Protein AF-0000000085035026 (afdb_homodimer)

Sequence (332 aa):
MIHLYTGNGKGKTTAAFGLAMRNAGWGGKVLVIQFLKGLPSGEVLSASKVGIEVRQYGTGKFIRDYVDEKEYEMAKKALEDSREALRSGNYTLVVLDEICVAVHLGIIKEDDVLKILSERALSTEVVLTGRYAPRSFYELADYVTEFLDIKHPYTRGVTARKGIEFMIHLYTGNGKGKTTAAFGLAMRNAGWGGKVLVIQFLKGLPSGEVLSASKVGIEVRQYGTGKFIRDYVDEKEYEMAKKALEDSREALRSGNYTLVVLDEICVAVHLGIIKEDDVLKILSERALSTEVVLTGRYAPRSFYELADYVTEFLDIKHPYTRGVTARKGIEF

Structure (mmCIF, N/CA/C/O backbone):
data_AF-0000000085035026-model_v1
#
loop_
_entity.id
_entity.type
_entity.pdbx_description
1 polymer 'ATP:corrinoid adenosyltransferase'
#
loop_
_atom_site.group_PDB
_atom_site.id
_atom_site.type_symbol
_atom_site.label_atom_id
_atom_site.label_alt_id
_atom_site.label_comp_id
_atom_site.label_asym_id
_atom_site.label_entity_id
_atom_site.label_seq_id
_atom_site.pdbx_PDB_ins_code
_atom_site.Cartn_x
_atom_site.Cartn_y
_atom_site.Cartn_z
_atom_site.occupancy
_atom_site.B_iso_or_equiv
_atom_site.auth_seq_id
_atom_site.auth_comp_id
_atom_site.auth_asym_id
_atom_site.auth_atom_id
_atom_site.pdbx_PDB_model_num
ATOM 1 N N . MET A 1 1 ? -13.531 8.875 8.07 1 94.81 1 MET A N 1
ATOM 2 C CA . MET A 1 1 ? -12.781 7.996 8.961 1 94.81 1 MET A CA 1
ATOM 3 C C . MET A 1 1 ? -11.289 8.297 8.883 1 94.81 1 MET A C 1
ATOM 5 O O . MET A 1 1 ? -10.828 8.945 7.941 1 94.81 1 MET A O 1
ATOM 9 N N . ILE A 1 2 ? -10.617 7.949 9.953 1 97.38 2 ILE A N 1
ATOM 10 C CA . ILE A 1 2 ? -9.18 8.18 10.062 1 97.38 2 ILE A CA 1
ATOM 11 C C . ILE A 1 2 ? -8.445 6.848 10.086 1 97.38 2 ILE A C 1
ATOM 13 O O . ILE A 1 2 ? -8.742 5.977 10.906 1 97.38 2 ILE A O 1
ATOM 17 N N . HIS A 1 3 ? -7.527 6.703 9.117 1 98.12 3 HIS A N 1
ATOM 18 C CA . HIS A 1 3 ? -6.66 5.531 9.062 1 98.12 3 HIS A CA 1
ATOM 19 C C . HIS A 1 3 ? -5.262 5.859 9.57 1 98.12 3 HIS A C 1
ATOM 21 O O . HIS A 1 3 ? -4.719 6.926 9.266 1 98.12 3 HIS A O 1
ATOM 27 N N . LEU A 1 4 ? -4.766 4.922 10.336 1 98.75 4 LEU A N 1
ATOM 28 C CA . LEU A 1 4 ? -3.383 5.035 10.789 1 98.75 4 LEU A CA 1
ATOM 29 C C . LEU A 1 4 ? -2.553 3.848 10.312 1 98.75 4 LEU A C 1
ATOM 31 O O . LEU A 1 4 ? -2.85 2.701 10.656 1 98.75 4 LEU A O 1
ATOM 35 N N . TYR A 1 5 ? -1.545 4.094 9.469 1 98.81 5 TYR A N 1
ATOM 36 C CA . TYR A 1 5 ? -0.533 3.139 9.039 1 98.81 5 TYR A CA 1
ATOM 37 C C . TYR A 1 5 ? 0.806 3.416 9.711 1 98.81 5 TYR A C 1
ATOM 39 O O . TYR A 1 5 ? 1.497 4.375 9.359 1 98.81 5 TYR A O 1
ATOM 47 N N . THR A 1 6 ? 1.174 2.602 10.609 1 98.81 6 THR A N 1
ATOM 48 C CA . THR A 1 6 ? 2.369 2.885 11.398 1 98.81 6 THR A CA 1
ATOM 49 C C . THR A 1 6 ? 3.16 1.605 11.664 1 98.81 6 THR A C 1
ATOM 51 O O . THR A 1 6 ? 2.75 0.52 11.242 1 98.81 6 THR A O 1
ATOM 54 N N . GLY A 1 7 ? 4.344 1.757 12.266 1 97.94 7 GLY A N 1
ATOM 55 C CA . GLY A 1 7 ? 5.23 0.635 12.539 1 97.94 7 GLY A CA 1
ATOM 56 C C . GLY A 1 7 ? 6.547 0.717 11.797 1 97.94 7 GLY A C 1
ATOM 57 O O . GLY A 1 7 ? 6.793 1.681 11.062 1 97.94 7 GLY A O 1
ATOM 58 N N . ASN A 1 8 ? 7.391 -0.337 11.945 1 96.38 8 ASN A N 1
ATOM 59 C CA . ASN A 1 8 ? 8.758 -0.289 11.43 1 96.38 8 ASN A CA 1
ATOM 60 C C . ASN A 1 8 ? 8.883 -1.014 10.094 1 96.38 8 ASN A C 1
ATOM 62 O O . ASN A 1 8 ? 9.93 -0.954 9.445 1 96.38 8 ASN A O 1
ATOM 66 N N . GLY A 1 9 ? 7.855 -1.657 9.742 1 94.69 9 GLY A N 1
ATOM 67 C CA . GLY A 1 9 ? 7.91 -2.424 8.508 1 94.69 9 GLY A CA 1
ATOM 68 C C . GLY A 1 9 ? 7.766 -1.562 7.266 1 94.69 9 GLY A C 1
ATOM 69 O O . GLY A 1 9 ? 7.281 -0.432 7.34 1 94.69 9 GLY A O 1
ATOM 70 N N . LYS A 1 10 ? 8.125 -2.107 6.191 1 93.56 10 LYS A N 1
ATOM 71 C CA . LYS A 1 10 ? 7.961 -1.457 4.898 1 93.56 10 LYS A CA 1
ATOM 72 C C . LYS A 1 10 ? 6.5 -1.479 4.457 1 93.56 10 LYS A C 1
ATOM 74 O O . LYS A 1 10 ? 5.73 -2.344 4.883 1 93.56 10 LYS A O 1
ATOM 79 N N . GLY A 1 11 ? 6.105 -0.454 3.643 1 96.56 11 GLY A N 1
ATOM 80 C CA . G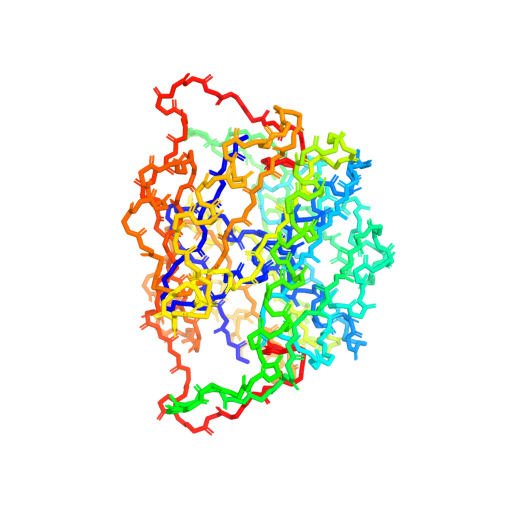LY A 1 11 ? 4.82 -0.574 2.969 1 96.56 11 GLY A CA 1
ATOM 81 C C . GLY A 1 11 ? 3.826 0.492 3.389 1 96.56 11 GLY A C 1
ATOM 82 O O . GLY A 1 11 ? 2.756 0.62 2.789 1 96.56 11 GLY A O 1
ATOM 83 N N . LYS A 1 12 ? 4.129 1.295 4.395 1 98.19 12 LYS A N 1
ATOM 84 C CA . LYS A 1 12 ? 3.18 2.291 4.883 1 98.19 12 LYS A CA 1
ATOM 85 C C . LYS A 1 12 ? 2.84 3.307 3.795 1 98.19 12 LYS A C 1
ATOM 87 O O . LYS A 1 12 ? 1.669 3.498 3.463 1 98.19 12 LYS A O 1
ATOM 92 N N . THR A 1 13 ? 3.896 3.938 3.201 1 97.88 13 THR A N 1
ATOM 93 C CA . THR A 1 13 ? 3.701 4.926 2.146 1 97.88 13 THR A CA 1
ATOM 94 C C . THR A 1 13 ? 3.051 4.289 0.921 1 97.88 13 THR A C 1
ATOM 96 O O . THR A 1 13 ? 2.096 4.836 0.364 1 97.88 13 THR A O 1
ATOM 99 N N . THR A 1 14 ? 3.477 3.117 0.585 1 98.06 14 THR A N 1
ATOM 100 C CA . THR A 1 14 ? 2.93 2.494 -0.615 1 98.06 14 THR A CA 1
ATOM 101 C C . THR A 1 14 ? 1.497 2.027 -0.378 1 98.06 14 THR A C 1
ATOM 103 O O . THR A 1 14 ? 0.67 2.055 -1.292 1 98.06 14 THR A O 1
ATOM 106 N N . ALA A 1 15 ? 1.173 1.591 0.827 1 98.56 15 ALA A N 1
ATOM 107 C CA . ALA A 1 15 ? -0.215 1.256 1.138 1 98.56 15 ALA A CA 1
ATOM 108 C C . ALA A 1 15 ? -1.12 2.477 0.991 1 98.56 15 ALA A C 1
ATOM 110 O O . ALA A 1 15 ? -2.223 2.377 0.45 1 98.56 15 ALA A O 1
ATOM 111 N N . ALA A 1 16 ? -0.66 3.607 1.432 1 98.62 16 ALA A N 1
ATOM 112 C CA . ALA A 1 16 ? -1.425 4.844 1.308 1 98.62 16 ALA A CA 1
ATOM 113 C C . ALA A 1 16 ? -1.618 5.227 -0.158 1 98.62 16 ALA A C 1
ATOM 115 O O . ALA A 1 16 ? -2.715 5.613 -0.565 1 98.62 16 ALA A O 1
ATOM 116 N N . PHE A 1 17 ? -0.537 5.109 -0.941 1 98.44 17 PHE A N 1
ATOM 117 C CA . PHE A 1 17 ? -0.64 5.414 -2.363 1 98.44 17 PHE A CA 1
ATOM 118 C C . PHE A 1 17 ? -1.553 4.414 -3.064 1 98.44 17 PHE A C 1
ATOM 120 O O . PHE A 1 17 ? -2.285 4.777 -3.988 1 98.44 17 PHE A O 1
ATOM 127 N N . GLY A 1 18 ? -1.472 3.16 -2.66 1 98.31 18 GLY A N 1
ATOM 128 C CA . GLY A 1 18 ? -2.395 2.178 -3.207 1 98.31 18 GLY A CA 1
ATOM 129 C C . GLY A 1 18 ? -3.85 2.504 -2.924 1 98.31 18 GLY A C 1
ATOM 130 O O . GLY A 1 18 ? -4.707 2.348 -3.795 1 98.31 18 GLY A O 1
ATOM 131 N N . LEU A 1 19 ? -4.121 2.889 -1.703 1 98.31 19 LEU A N 1
ATOM 132 C CA . LEU A 1 19 ? -5.477 3.301 -1.362 1 98.31 19 LEU A CA 1
ATOM 133 C C . LEU A 1 19 ? -5.887 4.531 -2.162 1 98.31 19 LEU A C 1
ATOM 135 O O . LEU A 1 19 ? -7.035 4.641 -2.6 1 98.31 19 LEU A O 1
ATOM 139 N N . ALA A 1 20 ? -4.957 5.461 -2.311 1 98.44 20 ALA A N 1
ATOM 140 C CA . ALA A 1 20 ? -5.207 6.637 -3.145 1 98.44 20 ALA A CA 1
ATOM 141 C C . ALA A 1 20 ? -5.594 6.23 -4.562 1 98.44 20 ALA A C 1
ATOM 143 O O . ALA A 1 20 ? -6.547 6.766 -5.133 1 98.44 20 ALA A O 1
ATOM 144 N N . MET A 1 21 ? -4.852 5.301 -5.078 1 97.69 21 MET A N 1
ATOM 145 C CA . MET A 1 21 ? -5.141 4.777 -6.41 1 97.69 21 MET A CA 1
ATOM 146 C C . MET A 1 21 ? -6.543 4.172 -6.465 1 97.69 21 MET A C 1
ATOM 148 O O . MET A 1 21 ? -7.277 4.383 -7.43 1 97.69 21 MET A O 1
ATOM 152 N N . ARG A 1 22 ? -6.902 3.428 -5.449 1 97.81 22 ARG A N 1
ATOM 153 C CA . ARG A 1 22 ? -8.219 2.811 -5.352 1 97.81 22 ARG A CA 1
ATOM 154 C C . ARG A 1 22 ? -9.32 3.865 -5.328 1 97.81 22 ARG A C 1
ATOM 156 O O . ARG A 1 22 ? -10.312 3.75 -6.047 1 97.81 22 ARG A O 1
ATOM 163 N N . ASN A 1 23 ? -9.141 4.844 -4.477 1 98.12 23 ASN A N 1
ATOM 164 C CA . ASN A 1 23 ? -10.117 5.918 -4.359 1 98.12 23 ASN A CA 1
ATOM 165 C C . ASN A 1 23 ? -10.273 6.684 -5.672 1 98.12 23 ASN A C 1
ATOM 167 O O . ASN A 1 23 ? -11.391 6.895 -6.145 1 98.12 23 ASN A O 1
ATOM 171 N N . ALA A 1 24 ? -9.141 7.035 -6.254 1 97.56 24 ALA A N 1
ATOM 172 C CA . ALA A 1 24 ? -9.141 7.781 -7.508 1 97.56 24 ALA A CA 1
ATOM 173 C C . ALA A 1 24 ? -9.766 6.965 -8.633 1 97.56 24 ALA A C 1
ATOM 175 O O . ALA A 1 24 ? -10.406 7.516 -9.531 1 97.56 24 ALA A O 1
ATOM 176 N N . GLY A 1 25 ? -9.547 5.703 -8.602 1 96.56 25 GLY A N 1
ATOM 177 C CA . GLY A 1 25 ? -10.109 4.82 -9.617 1 96.56 25 GLY A CA 1
ATOM 178 C C . GLY A 1 25 ? -11.625 4.906 -9.711 1 96.56 25 GLY A C 1
ATOM 179 O O . GLY A 1 25 ? -12.195 4.664 -10.773 1 96.56 25 GLY A O 1
ATOM 180 N N . TRP A 1 26 ? -12.195 5.23 -8.641 1 97 26 TRP A N 1
ATOM 181 C CA . TRP A 1 26 ? -13.648 5.367 -8.617 1 97 26 TRP A CA 1
ATOM 182 C C . TRP A 1 26 ? -14.062 6.828 -8.773 1 97 26 TRP A C 1
ATOM 184 O O . TRP A 1 26 ? -15.219 7.184 -8.508 1 97 26 TRP A O 1
ATOM 194 N N . GLY A 1 27 ? -13.117 7.625 -9.094 1 96 27 GLY A N 1
ATOM 195 C CA . GLY A 1 27 ? -13.422 9.008 -9.406 1 96 27 GLY A CA 1
ATOM 196 C C . GLY A 1 27 ? -13.258 9.945 -8.227 1 96 27 GLY A C 1
ATOM 197 O O . GLY A 1 27 ? -13.648 11.109 -8.289 1 96 27 GLY A O 1
ATOM 198 N N . GLY A 1 28 ? -12.727 9.438 -7.168 1 97.44 28 GLY A N 1
ATOM 199 C CA . GLY A 1 28 ? -12.477 10.297 -6.016 1 97.44 28 GLY A CA 1
ATOM 200 C C . GLY A 1 28 ? -11.391 11.32 -6.254 1 97.44 28 GLY A C 1
ATOM 201 O O . GLY A 1 28 ? -10.438 11.062 -6.992 1 97.44 28 GLY A O 1
ATOM 202 N N . LYS A 1 29 ? -11.57 12.492 -5.66 1 98.12 29 LYS A N 1
ATOM 203 C CA . LYS A 1 29 ? -10.508 13.484 -5.637 1 98.12 29 LYS A CA 1
ATOM 204 C C . LYS A 1 29 ? -9.547 13.242 -4.477 1 98.12 29 LYS A C 1
ATOM 206 O O . LYS A 1 29 ? -9.953 13.273 -3.312 1 98.12 29 LYS A O 1
ATOM 211 N N . VAL A 1 30 ? -8.281 13.016 -4.832 1 98.62 30 VAL A N 1
ATOM 212 C CA . VAL A 1 30 ? -7.332 12.562 -3.818 1 98.62 30 VAL A CA 1
ATOM 213 C C . VAL A 1 30 ? -6.164 13.539 -3.73 1 98.62 30 VAL A C 1
ATOM 215 O O . VAL A 1 30 ? -5.641 13.984 -4.754 1 98.62 30 VAL A O 1
ATOM 218 N N . LEU A 1 31 ? -5.742 13.852 -2.486 1 98.81 31 LEU A N 1
ATOM 219 C CA . LEU A 1 31 ? -4.555 14.656 -2.225 1 98.81 31 LEU A CA 1
ATOM 220 C C . LEU A 1 31 ? -3.6 13.93 -1.284 1 98.81 31 LEU A C 1
ATOM 222 O O . LEU A 1 31 ? -4.016 13.438 -0.231 1 98.81 31 LEU A O 1
ATOM 226 N N . VAL A 1 32 ? -2.371 13.797 -1.714 1 98.81 32 VAL A N 1
ATOM 227 C CA . VAL A 1 32 ? -1.307 13.266 -0.868 1 98.81 32 VAL A CA 1
ATOM 228 C C . VAL A 1 32 ? -0.337 14.391 -0.495 1 98.81 32 VAL A C 1
ATOM 230 O O . VAL A 1 32 ? 0.27 15.008 -1.371 1 98.81 32 VAL A O 1
ATOM 233 N N . ILE A 1 33 ? -0.23 14.633 0.779 1 98.81 33 ILE A N 1
ATOM 234 C CA . ILE A 1 33 ? 0.75 15.586 1.298 1 98.81 33 ILE A CA 1
ATOM 235 C C . ILE A 1 33 ? 1.89 14.828 1.977 1 98.81 33 ILE A C 1
ATOM 237 O O . ILE A 1 33 ? 1.663 14.062 2.92 1 98.81 33 ILE A O 1
ATOM 241 N N . GLN A 1 34 ? 3.068 15.016 1.518 1 98.19 34 GLN A N 1
ATOM 242 C CA . GLN A 1 34 ? 4.219 14.305 2.059 1 98.19 34 GLN A CA 1
ATOM 243 C C . GLN A 1 34 ? 5.082 15.227 2.92 1 98.19 34 GLN A C 1
ATOM 245 O O . GLN A 1 34 ? 5.66 16.188 2.418 1 98.19 34 GLN A O 1
ATOM 250 N N . PHE A 1 35 ? 5.199 14.789 4.148 1 97 35 PHE A N 1
ATOM 251 C CA . PHE A 1 35 ? 6.09 15.477 5.074 1 97 35 PHE A CA 1
ATOM 252 C C . PHE A 1 35 ? 7.508 14.93 4.961 1 97 35 PHE A C 1
ATOM 254 O O . PHE A 1 35 ? 7.707 13.75 4.672 1 97 35 PHE A O 1
ATOM 261 N N . LEU A 1 36 ? 8.516 15.727 5.086 1 92.56 36 LEU A N 1
ATOM 262 C CA . LEU A 1 36 ? 9.93 15.375 5.18 1 92.56 36 LEU A CA 1
ATOM 263 C C . LEU A 1 36 ? 10.422 14.742 3.879 1 92.56 36 LEU A C 1
ATOM 265 O O . LEU A 1 36 ? 11.391 13.984 3.879 1 92.56 36 LEU A O 1
ATOM 269 N N . LYS A 1 37 ? 9.602 14.898 2.854 1 87.25 37 LYS A N 1
ATOM 270 C CA . LYS A 1 37 ? 9.961 14.344 1.551 1 87.25 37 LYS A CA 1
ATOM 271 C C . LYS A 1 37 ? 10.133 15.445 0.512 1 87.25 37 LYS A C 1
ATOM 273 O O . LYS A 1 37 ? 9.336 16.391 0.465 1 87.25 37 LYS A O 1
ATOM 278 N N . GLY A 1 38 ? 11.125 15.266 -0.392 1 85.88 38 GLY A N 1
ATOM 279 C CA . GLY A 1 38 ? 11.367 16.281 -1.395 1 85.88 38 GLY A CA 1
ATOM 280 C C . GLY A 1 38 ? 12.008 15.742 -2.656 1 85.88 38 GLY A C 1
ATOM 281 O O . GLY A 1 38 ? 12.133 16.453 -3.654 1 85.88 38 GLY A O 1
ATOM 282 N N . LEU A 1 39 ? 12.367 14.516 -2.664 1 86.06 39 LEU A N 1
ATOM 283 C CA . LEU A 1 39 ? 13.016 13.922 -3.826 1 86.06 39 LEU A CA 1
ATOM 284 C C . LEU A 1 39 ? 12.008 13.141 -4.672 1 86.06 39 LEU A C 1
ATOM 286 O O . LEU A 1 39 ? 10.969 12.711 -4.168 1 86.06 39 LEU A O 1
ATOM 290 N N . PRO A 1 40 ? 12.383 13 -5.93 1 89.38 40 PRO A N 1
ATOM 291 C CA . PRO A 1 40 ? 11.484 12.227 -6.789 1 89.38 40 PRO A CA 1
ATOM 292 C C . PRO A 1 40 ? 11.383 10.766 -6.367 1 89.38 40 PRO A C 1
ATOM 294 O O . PRO A 1 40 ? 12.352 10.188 -5.879 1 89.38 40 PRO A O 1
ATOM 297 N N . SER A 1 41 ? 10.188 10.258 -6.52 1 93.31 41 SER A N 1
ATOM 298 C CA . SER A 1 41 ? 9.914 8.836 -6.332 1 93.31 41 SER A CA 1
ATOM 299 C C . SER A 1 41 ? 8.898 8.336 -7.355 1 93.31 41 SER A C 1
ATOM 301 O O . SER A 1 41 ? 8.164 9.125 -7.949 1 93.31 41 SER A O 1
ATOM 303 N N . GLY A 1 42 ? 8.922 7.09 -7.617 1 95.5 42 GLY A N 1
ATOM 304 C CA . GLY A 1 42 ? 8.117 6.523 -8.688 1 95.5 42 GLY A CA 1
ATOM 305 C C . GLY A 1 42 ? 6.629 6.777 -8.508 1 95.5 42 GLY A C 1
ATOM 306 O O . GLY A 1 42 ? 5.922 7.059 -9.477 1 95.5 42 GLY A O 1
ATOM 307 N N . GLU A 1 43 ? 6.184 6.609 -7.238 1 95.25 43 GLU A N 1
ATOM 308 C CA . GLU A 1 43 ? 4.754 6.812 -7.012 1 95.25 43 GLU A CA 1
ATOM 309 C C . GLU A 1 43 ? 4.363 8.266 -7.254 1 95.25 43 GLU A C 1
ATOM 311 O O . GLU A 1 43 ? 3.262 8.547 -7.73 1 95.25 43 GLU A O 1
ATOM 316 N N . VAL A 1 44 ? 5.27 9.203 -6.996 1 95.19 44 VAL A N 1
ATOM 317 C CA . VAL A 1 44 ? 5.004 10.617 -7.234 1 95.19 44 VAL A CA 1
ATOM 318 C C . VAL A 1 44 ? 4.953 10.883 -8.734 1 95.19 44 VAL A C 1
ATOM 320 O O . VAL A 1 44 ? 4.055 11.578 -9.219 1 95.19 44 VAL A O 1
ATOM 323 N N . LEU A 1 45 ? 5.828 10.242 -9.461 1 95.06 45 LEU A N 1
ATOM 324 C CA . LEU A 1 45 ? 5.922 10.461 -10.898 1 95.06 45 LEU A CA 1
ATOM 325 C C . LEU A 1 45 ? 4.664 9.969 -11.602 1 95.06 45 LEU A C 1
ATOM 327 O O . LEU A 1 45 ? 4.254 10.531 -12.617 1 95.06 45 LEU A O 1
ATOM 331 N N . SER A 1 46 ? 4.027 9.031 -11.07 1 94.69 46 SER A N 1
ATOM 332 C CA . SER A 1 46 ? 2.908 8.406 -11.773 1 94.69 46 SER A CA 1
ATOM 333 C C . SER A 1 46 ? 1.573 8.883 -11.211 1 94.69 46 SER A C 1
ATOM 335 O O . SER A 1 46 ? 0.521 8.641 -11.805 1 94.69 46 SER A O 1
ATOM 337 N N . ALA A 1 47 ? 1.564 9.547 -10.109 1 96.19 47 ALA A N 1
ATOM 338 C CA . ALA A 1 47 ? 0.356 9.883 -9.359 1 96.19 47 ALA A CA 1
ATOM 339 C C . ALA A 1 47 ? -0.605 10.711 -10.219 1 96.19 47 ALA A C 1
ATOM 341 O O . ALA A 1 47 ? -1.812 10.453 -10.219 1 96.19 47 ALA A O 1
ATOM 342 N N . SER A 1 48 ? -0.051 11.641 -10.969 1 93.75 48 SER A N 1
ATOM 343 C CA . SER A 1 48 ? -0.905 12.539 -11.734 1 93.75 48 SER A CA 1
ATOM 344 C C . SER A 1 48 ? -1.663 11.797 -12.82 1 93.75 48 SER A C 1
ATOM 346 O O . SER A 1 48 ? -2.766 12.188 -13.203 1 93.75 48 SER A O 1
ATOM 348 N N . LYS A 1 49 ? -1.145 10.719 -13.289 1 94.5 49 LYS A N 1
ATOM 349 C CA . LYS A 1 49 ? -1.762 9.93 -14.352 1 94.5 49 LYS A CA 1
ATOM 350 C C . LYS A 1 49 ? -3.068 9.297 -13.875 1 94.5 49 LYS A C 1
ATOM 352 O O . LYS A 1 49 ? -3.92 8.938 -14.695 1 94.5 49 LYS A O 1
ATOM 357 N N . VAL A 1 50 ? -3.195 9.195 -12.602 1 94.62 50 VAL A N 1
ATOM 358 C CA . VAL A 1 50 ? -4.41 8.57 -12.094 1 94.62 50 VAL A CA 1
ATOM 359 C C . VAL A 1 50 ? -5.219 9.586 -11.289 1 94.62 50 VAL A C 1
ATOM 361 O O . VAL A 1 50 ? -6.062 9.211 -10.477 1 94.62 50 VAL A O 1
ATOM 364 N N . GLY A 1 51 ? -4.84 10.812 -11.398 1 93.88 51 GLY A N 1
ATOM 365 C CA . GLY A 1 51 ? -5.645 11.867 -10.805 1 93.88 51 GLY A CA 1
ATOM 366 C C . GLY A 1 51 ? -5.305 12.133 -9.352 1 93.88 51 GLY A C 1
ATOM 367 O O . GLY A 1 51 ? -6.109 12.703 -8.617 1 93.88 51 GLY A O 1
ATOM 368 N N . ILE A 1 52 ? -4.246 11.688 -8.906 1 97.75 52 ILE A N 1
ATOM 369 C CA . ILE A 1 52 ? -3.801 11.922 -7.535 1 97.75 52 ILE A CA 1
ATOM 370 C C . ILE A 1 52 ? -2.906 13.156 -7.488 1 97.75 52 ILE A C 1
ATOM 372 O O . ILE A 1 52 ? -1.884 13.219 -8.18 1 97.75 52 ILE A O 1
ATOM 376 N N . GLU A 1 53 ? -3.293 14.148 -6.754 1 98.31 53 GLU A N 1
ATOM 377 C CA . GLU A 1 53 ? -2.443 15.305 -6.5 1 98.31 53 GLU A CA 1
ATOM 378 C C . GLU A 1 53 ? -1.442 15.023 -5.383 1 98.31 53 GLU A C 1
ATOM 380 O O . GLU A 1 53 ? -1.804 14.469 -4.344 1 98.31 53 GLU A O 1
ATOM 385 N N . VAL A 1 54 ? -0.18 15.352 -5.648 1 98.38 54 VAL A N 1
ATOM 386 C CA . VAL A 1 54 ? 0.854 15.133 -4.645 1 98.38 54 VAL A CA 1
ATOM 387 C C . VAL A 1 54 ? 1.586 16.438 -4.363 1 98.38 54 VAL A C 1
ATOM 389 O O . VAL A 1 54 ? 1.97 17.156 -5.289 1 98.38 54 VAL A O 1
ATOM 392 N N . ARG A 1 55 ? 1.696 16.766 -3.1 1 98 55 ARG A N 1
ATOM 393 C CA . ARG A 1 55 ? 2.484 17.906 -2.648 1 98 55 ARG A CA 1
ATOM 394 C C . ARG A 1 55 ? 3.578 17.469 -1.68 1 98 55 ARG A C 1
ATOM 396 O O . ARG A 1 55 ? 3.289 16.891 -0.629 1 98 55 ARG A O 1
ATOM 403 N N . GLN A 1 56 ? 4.785 17.734 -2.023 1 96.94 56 GLN A N 1
ATOM 404 C CA . GLN A 1 56 ? 5.914 17.328 -1.195 1 96.94 56 GLN A CA 1
ATOM 405 C C . GLN A 1 56 ? 6.492 18.516 -0.432 1 96.94 56 GLN A C 1
ATOM 407 O O . GLN A 1 56 ? 6.707 19.578 -1.007 1 96.94 56 GLN A O 1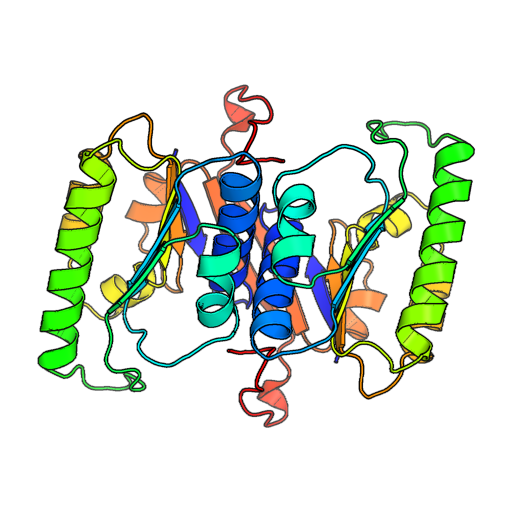
ATOM 412 N N . TYR A 1 57 ? 6.625 18.25 0.895 1 96.19 57 TYR A N 1
ATOM 413 C CA . TYR A 1 57 ? 7.199 19.266 1.762 1 96.19 57 TYR A CA 1
ATOM 414 C C . TYR A 1 57 ? 8.406 18.734 2.516 1 96.19 57 TYR A C 1
ATOM 416 O O . TYR A 1 57 ? 8.266 18 3.49 1 96.19 57 TYR A O 1
ATOM 424 N N . GLY A 1 58 ? 9.57 18.906 2.115 1 91.12 58 GLY A N 1
ATOM 425 C CA . GLY A 1 58 ? 10.805 18.516 2.777 1 91.12 58 GLY A CA 1
ATOM 426 C C . GLY A 1 58 ? 12.039 18.75 1.927 1 91.12 58 GLY A C 1
ATOM 427 O O . GLY A 1 58 ? 11.938 18.953 0.715 1 91.12 58 GLY A O 1
ATOM 428 N N . THR A 1 59 ? 13.117 18.734 2.523 1 85.31 59 THR A N 1
ATOM 429 C CA . THR A 1 59 ? 14.375 19.016 1.834 1 85.31 59 THR A CA 1
ATOM 430 C C . THR A 1 59 ? 14.914 17.75 1.164 1 85.31 59 THR A C 1
ATOM 432 O O . THR A 1 59 ? 15.758 17.828 0.274 1 85.31 59 THR A O 1
ATOM 435 N N . GLY A 1 60 ? 14.43 16.641 1.591 1 78.69 60 GLY A N 1
ATOM 436 C CA . GLY A 1 60 ? 14.938 15.375 1.108 1 78.69 60 GLY A CA 1
ATOM 437 C C . GLY A 1 60 ? 16.203 14.922 1.825 1 78.69 60 GLY A C 1
ATOM 438 O O . GLY A 1 60 ? 16.766 13.867 1.507 1 78.69 60 GLY A O 1
ATOM 439 N N . LYS A 1 61 ? 16.547 15.711 2.791 1 77.38 61 LYS A N 1
ATOM 440 C CA . LYS A 1 61 ? 17.75 15.398 3.555 1 77.38 61 LYS A CA 1
ATOM 441 C C . LYS A 1 61 ? 17.453 14.445 4.703 1 77.38 61 LYS A C 1
ATOM 443 O O . LYS A 1 61 ? 16.359 14.477 5.27 1 77.38 61 LYS A O 1
ATOM 448 N N . PHE A 1 62 ? 18.422 13.5 4.863 1 70.25 62 PHE A N 1
ATOM 449 C CA . PHE A 1 62 ? 18.297 12.625 6.02 1 70.25 62 PHE A CA 1
ATOM 450 C C . PHE A 1 62 ? 18.422 13.414 7.316 1 70.25 62 PHE A C 1
ATOM 452 O O . PHE A 1 62 ? 19.375 14.172 7.504 1 70.25 62 PHE A O 1
ATOM 459 N N . ILE A 1 63 ? 17.359 13.289 8.109 1 73.88 63 ILE A N 1
ATOM 460 C CA . ILE A 1 63 ? 17.344 14.023 9.367 1 73.88 63 ILE A CA 1
ATOM 461 C C . ILE A 1 63 ? 17.922 13.148 10.484 1 73.88 63 ILE A C 1
ATOM 463 O O . ILE A 1 63 ? 17.344 12.117 10.828 1 73.88 63 ILE A O 1
ATOM 467 N N . ARG A 1 64 ? 19.141 13.234 10.914 1 66.88 64 ARG A N 1
ATOM 468 C CA . ARG A 1 64 ? 19.766 12.461 11.984 1 66.88 64 ARG A CA 1
ATOM 469 C C . ARG A 1 64 ? 19.688 13.195 13.32 1 66.88 64 ARG A C 1
ATOM 471 O O . ARG A 1 64 ? 18.875 12.844 14.18 1 66.88 64 ARG A O 1
ATOM 478 N N . ASP A 1 65 ? 20.422 14.078 13.516 1 64.75 65 ASP A N 1
ATOM 479 C CA . ASP A 1 65 ? 20.578 14.695 14.828 1 64.75 65 ASP A CA 1
ATOM 480 C C . ASP A 1 65 ? 20.047 16.141 14.828 1 64.75 65 ASP A C 1
ATOM 482 O O . ASP A 1 65 ? 19.734 16.688 15.883 1 64.75 65 ASP A O 1
ATOM 486 N N . TYR A 1 66 ? 19.969 16.672 13.711 1 74.88 66 TYR A N 1
ATOM 487 C CA . TYR A 1 66 ? 19.594 18.078 13.664 1 74.88 66 TYR A CA 1
ATOM 488 C C . TYR A 1 66 ? 18.562 18.328 12.562 1 74.88 66 TYR A C 1
ATOM 490 O O . TYR A 1 66 ? 18.641 17.719 11.484 1 74.88 66 TYR A O 1
ATOM 498 N N . VAL A 1 67 ? 17.547 19.125 12.992 1 82 67 VAL A N 1
ATOM 499 C CA . VAL A 1 67 ? 16.547 19.547 12.031 1 82 67 VAL A CA 1
ATOM 500 C C . VAL A 1 67 ? 16.797 21 11.602 1 82 67 VAL A C 1
ATOM 502 O O . VAL A 1 67 ? 16.859 21.891 12.445 1 82 67 VAL A O 1
ATOM 505 N N . ASP A 1 68 ? 17.016 21.125 10.312 1 85.62 68 ASP A N 1
ATOM 506 C CA . ASP A 1 68 ? 17.266 22.453 9.758 1 85.62 68 ASP A CA 1
ATOM 507 C C . ASP A 1 68 ? 16.016 23.328 9.812 1 85.62 68 ASP A C 1
ATOM 509 O O . ASP A 1 68 ? 14.891 22.797 9.766 1 85.62 68 ASP A O 1
ATOM 513 N N . GLU A 1 69 ? 16.234 24.672 9.914 1 90.06 69 GLU A N 1
ATOM 514 C CA . GLU A 1 69 ? 15.125 25.641 9.969 1 90.06 69 GLU A CA 1
ATOM 515 C C . GLU A 1 69 ? 14.211 25.484 8.758 1 90.06 69 GLU A C 1
ATOM 517 O O . GLU A 1 69 ? 12.992 25.656 8.867 1 90.06 69 GLU A O 1
ATOM 522 N N . LYS A 1 70 ? 14.812 25.172 7.734 1 92.06 70 LYS A N 1
ATOM 523 C CA . LYS A 1 70 ? 14.047 25.016 6.504 1 92.06 70 LYS A CA 1
ATOM 524 C C . LYS A 1 70 ? 13.055 23.859 6.617 1 92.06 70 LYS A C 1
ATOM 526 O O . LYS A 1 70 ? 11.945 23.938 6.094 1 92.06 70 LYS A O 1
ATOM 531 N N . GLU A 1 71 ? 13.422 22.797 7.262 1 92.88 71 GLU A N 1
ATOM 532 C CA . GLU A 1 71 ? 12.531 21.672 7.48 1 92.88 71 GLU A CA 1
ATOM 533 C C . GLU A 1 71 ? 11.312 22.078 8.305 1 92.88 71 GLU A C 1
ATOM 535 O O . GLU A 1 71 ? 10.188 21.656 8.016 1 92.88 71 GLU A O 1
ATOM 540 N N . TYR A 1 72 ? 11.555 22.922 9.273 1 94.25 72 TYR A N 1
ATOM 541 C CA . TYR A 1 72 ? 10.453 23.422 10.094 1 94.25 72 TYR A CA 1
ATOM 542 C C . TYR A 1 72 ? 9.484 24.25 9.266 1 94.25 72 TYR A C 1
ATOM 544 O O . TYR A 1 72 ? 8.266 24.094 9.383 1 94.25 72 TYR A O 1
ATOM 552 N N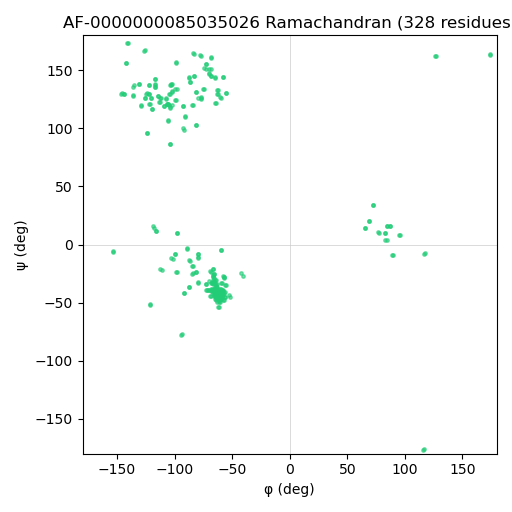 . GLU A 1 73 ? 10.047 25.078 8.492 1 95.56 73 GLU A N 1
ATOM 553 C CA . GLU A 1 73 ? 9.227 25.938 7.648 1 95.56 73 GLU A CA 1
ATOM 554 C C . GLU A 1 73 ? 8.367 25.109 6.691 1 95.56 73 GLU A C 1
ATOM 556 O O . GLU A 1 73 ? 7.176 25.375 6.531 1 95.56 73 GLU A O 1
ATOM 561 N N . MET A 1 74 ? 8.961 24.172 6.125 1 96 74 MET A N 1
ATOM 562 C CA . MET A 1 74 ? 8.25 23.328 5.168 1 96 74 MET A CA 1
ATOM 563 C C . MET A 1 74 ? 7.176 22.5 5.863 1 96 74 MET A C 1
ATOM 565 O O . MET A 1 74 ? 6.078 22.328 5.332 1 96 74 MET A O 1
ATOM 569 N N . ALA A 1 75 ? 7.496 22.031 7.023 1 96.38 75 ALA A N 1
ATOM 570 C CA . ALA A 1 75 ? 6.527 21.25 7.789 1 96.38 75 ALA A CA 1
ATOM 571 C C . ALA A 1 75 ? 5.324 22.109 8.18 1 96.38 75 ALA A C 1
ATOM 573 O O . ALA A 1 75 ? 4.184 21.641 8.156 1 96.38 75 ALA A O 1
ATOM 574 N N . LYS A 1 76 ? 5.629 23.297 8.555 1 96.62 76 LYS A N 1
ATOM 575 C CA . LYS A 1 76 ? 4.555 24.219 8.906 1 96.62 76 LYS A CA 1
ATOM 576 C C . LYS A 1 76 ? 3.639 24.469 7.711 1 96.62 76 LYS A C 1
ATOM 578 O O . LYS A 1 76 ? 2.412 24.469 7.848 1 96.62 76 LYS A O 1
ATOM 583 N N . LYS A 1 77 ? 4.215 24.703 6.578 1 98 77 LYS A N 1
ATOM 584 C CA . LYS A 1 77 ? 3.438 24.891 5.355 1 98 77 LYS A CA 1
ATOM 585 C C . LYS A 1 77 ? 2.607 23.641 5.035 1 98 77 LYS A C 1
ATOM 587 O O . LYS A 1 77 ? 1.441 23.75 4.652 1 98 77 LYS A O 1
ATOM 592 N N . ALA A 1 78 ? 3.195 22.5 5.184 1 98.44 78 ALA A N 1
ATOM 593 C CA . ALA A 1 78 ? 2.496 21.25 4.941 1 98.44 78 ALA A CA 1
ATOM 594 C C . ALA A 1 78 ? 1.279 21.109 5.852 1 98.44 78 ALA A C 1
ATOM 596 O O . ALA A 1 78 ? 0.214 20.672 5.414 1 98.44 78 ALA A O 1
ATOM 597 N N . LEU A 1 79 ? 1.487 21.484 7.109 1 98.62 79 LEU A N 1
ATOM 598 C CA . LEU A 1 79 ? 0.403 21.375 8.078 1 98.62 79 LEU A CA 1
ATOM 599 C C . LEU A 1 79 ? -0.744 22.312 7.715 1 98.62 79 LEU A C 1
ATOM 601 O O . LEU A 1 79 ? -1.913 21.938 7.793 1 98.62 79 LEU A O 1
ATOM 605 N N . GLU A 1 80 ? -0.394 23.469 7.312 1 98.5 80 GLU A N 1
ATOM 606 C CA . GLU A 1 80 ? -1.413 24.438 6.902 1 98.5 80 GLU A CA 1
ATOM 607 C C . GLU A 1 80 ? -2.172 23.953 5.672 1 98.5 80 GLU A C 1
ATOM 609 O O . GLU A 1 80 ? -3.4 24.031 5.625 1 98.5 80 GLU A O 1
ATOM 614 N N . ASP A 1 81 ? -1.476 23.5 4.734 1 98.69 81 ASP A N 1
ATOM 615 C CA . ASP A 1 81 ? -2.09 22.938 3.539 1 98.69 81 ASP A CA 1
ATOM 616 C C . ASP A 1 81 ? -2.998 21.75 3.895 1 98.69 81 ASP A C 1
ATOM 618 O O . ASP A 1 81 ? -4.082 21.609 3.324 1 98.69 81 ASP A O 1
ATOM 622 N N . SER A 1 82 ? -2.531 20.906 4.812 1 98.81 82 SER A N 1
ATOM 623 C CA . SER A 1 82 ? -3.332 19.781 5.285 1 98.81 82 SER A CA 1
ATOM 624 C C . SER A 1 82 ? -4.641 20.266 5.91 1 98.81 82 SER A C 1
ATOM 626 O O . SER A 1 82 ? -5.707 19.719 5.617 1 98.81 82 SER A O 1
ATOM 628 N N . ARG A 1 83 ? -4.504 21.266 6.75 1 98.75 83 ARG A N 1
ATOM 629 C CA . ARG A 1 83 ? -5.688 21.812 7.406 1 98.75 83 ARG A CA 1
ATOM 630 C C . ARG A 1 83 ? -6.703 22.297 6.379 1 98.75 83 ARG A C 1
ATOM 632 O O . ARG A 1 83 ? -7.887 21.953 6.461 1 98.75 83 ARG A O 1
ATOM 639 N N . GLU A 1 84 ? -6.223 23.031 5.43 1 98.69 84 GLU A N 1
ATOM 640 C CA . GLU A 1 84 ? -7.102 23.562 4.391 1 98.69 84 GLU A CA 1
ATOM 641 C C . GLU A 1 84 ? -7.766 22.438 3.6 1 98.69 84 GLU A C 1
ATOM 643 O O . GLU A 1 84 ? -8.977 22.469 3.359 1 98.69 84 GLU A O 1
ATOM 648 N N . ALA A 1 85 ? -7.043 21.484 3.191 1 98.75 85 ALA A N 1
ATOM 649 C CA . ALA A 1 85 ? -7.562 20.359 2.414 1 98.75 85 ALA A CA 1
ATOM 650 C C . ALA A 1 85 ? -8.609 19.578 3.207 1 98.75 85 ALA A C 1
ATOM 652 O O . ALA A 1 85 ? -9.68 19.266 2.689 1 98.75 85 ALA A O 1
ATOM 653 N N . LEU A 1 86 ? -8.297 19.297 4.477 1 98.69 86 LEU A N 1
ATOM 654 C CA . LEU A 1 86 ? -9.164 18.484 5.32 1 98.69 86 LEU A CA 1
ATOM 655 C C . LEU A 1 86 ? -10.469 19.219 5.613 1 98.69 86 LEU A C 1
ATOM 657 O O . LEU A 1 86 ? -11.523 18.578 5.695 1 98.69 86 LEU A O 1
ATOM 661 N N . ARG A 1 87 ? -10.359 20.484 5.699 1 98.25 87 ARG A N 1
ATOM 662 C CA . ARG A 1 87 ? -11.539 21.266 6.066 1 98.25 87 ARG A CA 1
ATOM 663 C C . ARG A 1 87 ? -12.406 21.562 4.844 1 98.25 87 ARG A C 1
ATOM 665 O O . ARG A 1 87 ? -13.609 21.797 4.969 1 98.25 87 ARG A O 1
ATOM 672 N N . SER A 1 88 ? -11.875 21.578 3.672 1 98 88 SER A N 1
ATOM 673 C CA . SER A 1 88 ? -12.516 22.078 2.463 1 98 88 SER A CA 1
ATOM 674 C C . SER A 1 88 ? -13.695 21.219 2.053 1 98 88 SER A C 1
ATOM 676 O O . SER A 1 88 ? -14.641 21.688 1.424 1 98 88 SER A O 1
ATOM 678 N N . GLY A 1 89 ? -13.594 19.969 2.301 1 97.62 89 GLY A N 1
ATOM 679 C CA . GLY A 1 89 ? -14.594 19.031 1.807 1 97.62 89 GLY A CA 1
ATOM 680 C C . GLY A 1 89 ? -14.438 18.719 0.331 1 97.62 89 GLY A C 1
ATOM 681 O O . GLY A 1 89 ? -15.297 18.047 -0.261 1 97.62 89 GLY A O 1
ATOM 682 N N . ASN A 1 90 ? -13.344 19.141 -0.242 1 97.88 90 ASN A N 1
ATOM 683 C CA . ASN A 1 90 ? -13.141 19 -1.68 1 97.88 90 ASN A CA 1
ATOM 684 C C . ASN A 1 90 ? -12.531 17.656 -2.035 1 97.88 90 ASN A C 1
ATOM 686 O O . ASN A 1 90 ? -12.531 17.25 -3.199 1 97.88 90 ASN A O 1
ATOM 690 N N . TYR A 1 91 ? -12.031 16.953 -1.054 1 98.5 91 TYR A N 1
ATOM 691 C CA . TYR A 1 91 ? -11.328 15.703 -1.292 1 98.5 91 TYR A CA 1
ATOM 692 C C . TYR A 1 91 ? -12.062 14.531 -0.646 1 98.5 91 TYR A C 1
ATOM 694 O O . TYR A 1 91 ? -12.57 14.648 0.471 1 98.5 91 TYR A O 1
ATOM 702 N N . THR A 1 92 ? -12.148 13.422 -1.358 1 98.31 92 THR A N 1
ATOM 703 C CA . THR A 1 92 ? -12.727 12.219 -0.77 1 98.31 92 THR A CA 1
ATOM 704 C C . THR A 1 92 ? -11.688 11.484 0.079 1 98.31 92 THR A C 1
ATOM 706 O O . THR A 1 92 ? -12.047 10.734 0.988 1 98.31 92 THR A O 1
ATOM 709 N N . LEU A 1 93 ? -10.406 11.703 -0.216 1 98.75 93 LEU A N 1
ATOM 710 C CA . LEU A 1 93 ? -9.312 11.102 0.536 1 98.75 93 LEU A CA 1
ATOM 711 C C . LEU A 1 93 ? -8.117 12.047 0.618 1 98.75 93 LEU A C 1
ATOM 713 O O . LEU A 1 93 ? -7.703 12.617 -0.393 1 98.75 93 LEU A O 1
ATOM 717 N N . VAL A 1 94 ? -7.59 12.266 1.777 1 98.94 94 VAL A N 1
ATOM 718 C CA . VAL A 1 94 ? -6.348 13 2.004 1 98.94 94 VAL A CA 1
ATOM 719 C C . VAL A 1 94 ? -5.352 12.109 2.748 1 98.94 94 VAL A C 1
ATOM 721 O O . VAL A 1 94 ? -5.703 11.477 3.746 1 98.94 94 VAL A O 1
ATOM 724 N N . VAL A 1 95 ? -4.156 12.031 2.23 1 98.94 95 VAL A N 1
ATOM 725 C CA . VAL A 1 95 ? -3.082 11.281 2.875 1 98.94 95 VAL A CA 1
ATOM 726 C C . VAL A 1 95 ? -2.059 12.25 3.467 1 98.94 95 VAL A C 1
ATOM 728 O O . VAL A 1 95 ? -1.56 13.133 2.771 1 98.94 95 VAL A O 1
ATOM 731 N N . LEU A 1 96 ? -1.797 12.102 4.715 1 98.88 96 LEU A N 1
ATOM 732 C CA . LEU A 1 96 ? -0.708 12.812 5.375 1 98.88 96 LEU A CA 1
ATOM 733 C C . LEU A 1 96 ? 0.48 11.883 5.613 1 98.88 96 LEU A C 1
ATOM 735 O O . LEU A 1 96 ? 0.603 11.289 6.684 1 98.88 96 LEU A O 1
ATOM 739 N N . ASP A 1 97 ? 1.287 11.82 4.605 1 98.56 97 ASP A N 1
ATOM 740 C CA . ASP A 1 97 ? 2.389 10.867 4.566 1 98.56 97 ASP A CA 1
ATOM 741 C C . ASP A 1 97 ? 3.551 11.328 5.441 1 98.56 97 ASP A C 1
ATOM 743 O O . ASP A 1 97 ? 4.051 12.445 5.281 1 98.56 97 ASP A O 1
ATOM 747 N N . GLU A 1 98 ? 4.012 10.484 6.363 1 97.88 98 GLU A N 1
ATOM 748 C CA . GLU A 1 98 ? 5.129 10.648 7.285 1 97.88 98 GLU A CA 1
ATOM 749 C C . GLU A 1 98 ? 4.82 11.703 8.344 1 97.88 98 GLU A C 1
ATOM 751 O O . GLU A 1 98 ? 5.734 12.266 8.953 1 97.88 98 GLU A O 1
ATOM 756 N N . ILE A 1 99 ? 3.553 11.992 8.562 1 98.62 99 ILE A N 1
ATOM 757 C CA . ILE A 1 99 ? 3.162 12.953 9.586 1 98.62 99 ILE A CA 1
ATOM 758 C C . ILE A 1 99 ? 3.555 12.43 10.961 1 98.62 99 ILE A C 1
ATOM 760 O O . ILE A 1 99 ? 3.922 13.211 11.844 1 98.62 99 ILE A O 1
ATOM 764 N N . CYS A 1 100 ? 3.561 11.086 11.148 1 98.56 100 CYS A N 1
ATOM 765 C CA . CYS A 1 100 ? 3.947 10.508 12.43 1 98.56 100 CYS A CA 1
ATOM 766 C C . CYS A 1 100 ? 5.41 10.805 12.742 1 98.56 100 CYS A C 1
ATOM 768 O O . CYS A 1 100 ? 5.746 11.148 13.875 1 98.56 100 CYS A O 1
ATOM 770 N N . VAL A 1 101 ? 6.211 10.664 11.75 1 96.75 101 VAL A N 1
ATOM 771 C CA . VAL A 1 101 ? 7.637 10.922 11.945 1 96.75 101 VAL A CA 1
ATOM 772 C C . VAL A 1 101 ? 7.863 12.398 12.242 1 96.75 101 VAL A C 1
ATOM 774 O O . VAL A 1 101 ? 8.664 12.75 13.109 1 96.75 101 VAL A O 1
ATOM 777 N N . ALA A 1 102 ? 7.184 13.258 11.523 1 97 102 ALA A N 1
ATOM 778 C CA . ALA A 1 102 ? 7.297 14.695 11.758 1 97 102 ALA A CA 1
ATOM 779 C C . ALA A 1 102 ? 6.953 15.047 13.203 1 97 102 ALA A C 1
ATOM 781 O O . ALA A 1 102 ? 7.609 15.891 13.82 1 97 102 ALA A O 1
ATOM 782 N N . VAL A 1 103 ? 5.934 14.414 13.742 1 97.88 103 VAL A N 1
ATOM 783 C CA . VAL A 1 103 ? 5.527 14.641 15.125 1 97.88 103 VAL A CA 1
ATOM 784 C C . VAL A 1 103 ? 6.586 14.07 16.062 1 97.88 103 VAL A C 1
ATOM 786 O O . VAL A 1 103 ? 6.965 14.719 17.047 1 97.88 103 VAL A O 1
ATOM 789 N N . HIS A 1 104 ? 7.066 12.867 15.766 1 96.81 104 HIS A N 1
ATOM 790 C CA . HIS A 1 104 ? 8.07 12.203 16.594 1 96.81 104 HIS A CA 1
ATOM 791 C C . HIS A 1 104 ? 9.328 13.047 16.719 1 96.81 104 HIS A C 1
ATOM 793 O O . HIS A 1 104 ? 9.93 13.125 17.797 1 96.81 104 HIS A O 1
ATOM 799 N N . LEU A 1 105 ? 9.734 13.703 15.648 1 94.56 105 LEU A N 1
ATOM 800 C CA . LEU A 1 105 ? 10.953 14.5 15.609 1 94.56 105 LEU A CA 1
ATOM 801 C C . LEU A 1 105 ? 10.727 15.867 16.25 1 94.56 105 LEU A C 1
ATOM 803 O O . LEU A 1 105 ? 11.664 16.672 16.359 1 94.56 105 LEU A O 1
ATOM 807 N N . GLY A 1 106 ? 9.469 16.172 16.562 1 94.75 106 GLY A N 1
ATOM 808 C CA . GLY A 1 106 ? 9.141 17.422 17.219 1 94.75 106 GLY A CA 1
ATOM 809 C C . GLY A 1 106 ? 9.023 18.594 16.25 1 94.75 106 GLY A C 1
ATOM 810 O O . GLY A 1 106 ? 9 19.75 16.656 1 94.75 106 GLY A O 1
ATOM 811 N N . ILE A 1 107 ? 9.023 18.281 14.992 1 94.88 107 ILE A N 1
ATOM 812 C CA . ILE A 1 107 ? 8.906 19.312 13.961 1 94.88 107 ILE A CA 1
ATOM 813 C C . ILE A 1 107 ? 7.484 19.859 13.938 1 94.88 107 ILE A C 1
ATOM 815 O O . ILE A 1 107 ? 7.277 21.062 13.719 1 94.88 107 ILE A O 1
ATOM 819 N N . ILE A 1 108 ? 6.551 18.984 14.109 1 97.38 108 ILE A N 1
ATOM 820 C CA . ILE A 1 108 ? 5.137 19.328 14.219 1 97.38 108 ILE A CA 1
ATOM 821 C C . ILE A 1 108 ? 4.613 18.922 15.594 1 97.38 108 ILE A C 1
ATOM 823 O O . ILE A 1 108 ? 4.93 17.844 16.094 1 97.38 108 ILE A O 1
ATOM 827 N N . LYS A 1 109 ? 3.893 19.812 16.141 1 98 109 LYS A N 1
ATOM 828 C CA . LYS A 1 109 ? 3.305 19.5 17.438 1 98 109 LYS A CA 1
ATOM 829 C C . LYS A 1 109 ? 2.139 18.531 17.297 1 98 109 LYS A C 1
ATOM 831 O O . LYS A 1 109 ? 1.283 18.703 16.422 1 98 109 LYS A O 1
ATOM 836 N N . GLU A 1 110 ? 2.154 17.562 18.125 1 98.44 110 GLU A N 1
ATOM 837 C CA . GLU A 1 110 ? 1.097 16.547 18.156 1 98.44 110 GLU A CA 1
ATOM 838 C C . GLU A 1 110 ? -0.28 17.203 18.266 1 98.44 110 GLU A C 1
ATOM 840 O O . GLU A 1 110 ? -1.19 16.859 17.5 1 98.44 110 GLU A O 1
ATOM 845 N N . ASP A 1 111 ? -0.457 18.203 19.109 1 98.44 111 ASP A N 1
ATOM 846 C CA . ASP A 1 111 ? -1.734 18.859 19.344 1 98.44 111 ASP A CA 1
ATOM 847 C C . ASP A 1 111 ? -2.213 19.578 18.078 1 98.44 111 ASP A C 1
ATOM 849 O O . ASP A 1 111 ? -3.418 19.656 17.828 1 98.44 111 ASP A O 1
ATOM 853 N N . ASP A 1 112 ? -1.306 20.062 17.344 1 98.56 112 ASP A N 1
ATOM 854 C CA . ASP A 1 112 ? -1.671 20.734 16.094 1 98.56 112 ASP A CA 1
ATOM 855 C C . ASP A 1 112 ? -2.287 19.766 15.109 1 98.56 112 ASP A C 1
ATOM 857 O O . ASP A 1 112 ? -3.252 20.094 14.414 1 98.56 112 ASP A O 1
ATOM 861 N N . VAL A 1 113 ? -1.75 18.562 15.016 1 98.81 113 VAL A N 1
ATOM 862 C CA . VAL A 1 113 ? -2.283 17.547 14.117 1 98.81 113 VAL A CA 1
ATOM 863 C C . VAL A 1 113 ? -3.684 17.141 14.57 1 98.81 113 VAL A C 1
ATOM 865 O O . VAL A 1 113 ? -4.605 17.047 13.758 1 98.81 113 VAL A O 1
ATOM 868 N N . LEU A 1 114 ? -3.832 16.938 15.875 1 98.56 114 LEU A N 1
ATOM 869 C CA . LEU A 1 114 ? -5.133 16.562 16.422 1 98.56 114 LEU A CA 1
ATOM 870 C C . LEU A 1 114 ? -6.18 17.625 16.125 1 98.56 114 LEU A C 1
ATOM 872 O O . LEU A 1 114 ? -7.324 17.312 15.789 1 98.56 114 LEU A O 1
ATOM 876 N N . LYS A 1 115 ? -5.773 18.828 16.203 1 98.31 115 LYS A N 1
ATOM 877 C CA . LYS A 1 115 ? -6.676 19.953 15.93 1 98.31 115 LYS A CA 1
ATOM 878 C C . LYS A 1 115 ? -7.152 19.922 14.477 1 98.31 115 LYS A C 1
ATOM 880 O O . LYS A 1 115 ? -8.352 20 14.211 1 98.31 115 LYS A O 1
ATOM 885 N N . ILE A 1 116 ? -6.23 19.781 13.539 1 98.38 116 ILE A N 1
ATOM 886 C CA . ILE A 1 116 ? -6.652 19.844 12.148 1 98.38 116 ILE A CA 1
ATOM 887 C C . ILE A 1 116 ? -7.496 18.625 11.797 1 98.38 116 ILE A C 1
ATOM 889 O O . ILE A 1 116 ? -8.406 18.703 10.969 1 98.38 116 ILE A O 1
ATOM 893 N N . LEU A 1 117 ? -7.246 17.469 12.375 1 98.5 117 LEU A N 1
ATOM 894 C CA . LEU A 1 117 ? -8.062 16.281 12.156 1 98.5 117 LEU A CA 1
ATOM 895 C C . LEU A 1 117 ? -9.477 16.484 12.672 1 98.5 117 LEU A C 1
ATOM 897 O O . LEU A 1 117 ? -10.438 16 12.07 1 98.5 117 LEU A O 1
ATOM 901 N N . SER A 1 118 ? -9.617 17.172 13.781 1 97.38 118 SER A N 1
ATOM 902 C CA . SER A 1 118 ? -10.938 17.438 14.352 1 97.38 118 SER A CA 1
ATOM 903 C C . SER A 1 118 ? -11.742 18.391 13.484 1 97.38 118 SER A C 1
ATOM 905 O O . SER A 1 118 ? -12.969 18.438 13.57 1 97.38 118 SER A O 1
ATOM 907 N N . GLU A 1 119 ? -11.055 19.188 12.68 1 97.75 119 GLU A N 1
ATOM 908 C CA . GLU A 1 119 ? -11.703 20.172 11.812 1 97.75 119 GLU A CA 1
ATOM 909 C C . GLU A 1 119 ? -12.047 19.562 10.453 1 97.75 119 GLU A C 1
ATOM 911 O O . GLU A 1 119 ? -12.656 20.219 9.609 1 97.75 119 GLU A O 1
ATOM 916 N N . ARG A 1 120 ? -11.68 18.344 10.25 1 97.69 120 ARG A N 1
ATOM 917 C CA . ARG A 1 120 ? -11.828 17.656 8.977 1 97.69 120 ARG A CA 1
ATOM 918 C C . ARG A 1 120 ? -13.297 17.531 8.586 1 97.69 120 ARG A C 1
ATOM 920 O O . ARG A 1 120 ? -14.133 17.172 9.414 1 97.69 120 ARG A O 1
ATOM 927 N N . ALA A 1 121 ? -13.555 17.875 7.312 1 97.88 121 ALA A N 1
ATOM 928 C CA . ALA A 1 121 ? -14.891 17.641 6.77 1 97.88 121 ALA A CA 1
ATOM 929 C C . ALA A 1 121 ? -15.266 16.156 6.859 1 97.88 121 ALA A C 1
ATOM 931 O O . ALA A 1 121 ? -14.438 15.289 6.598 1 97.88 121 ALA A O 1
ATOM 932 N N . LEU A 1 122 ? -16.531 15.805 7.125 1 94.12 122 LEU A N 1
ATOM 933 C CA . LEU A 1 122 ? -17.016 14.438 7.312 1 94.12 122 LEU A CA 1
ATOM 934 C C . LEU A 1 122 ? -16.891 13.641 6.02 1 94.12 122 LEU A C 1
ATOM 936 O O . LEU A 1 122 ? -16.75 12.414 6.051 1 94.12 122 LEU A O 1
ATOM 940 N N . SER A 1 123 ? -16.906 14.344 4.945 1 95.5 123 SER A N 1
ATOM 941 C CA . SER A 1 123 ? -16.875 13.703 3.637 1 95.5 123 SER A CA 1
ATOM 942 C C . SER A 1 123 ? -15.453 13.273 3.27 1 95.5 123 SER A C 1
ATOM 944 O O . SER A 1 123 ? -15.25 12.523 2.314 1 95.5 123 SER A O 1
ATOM 946 N N . THR A 1 124 ? -14.477 13.734 4.035 1 97.88 124 THR A N 1
ATOM 947 C CA . THR A 1 124 ? -13.086 13.492 3.691 1 97.88 124 THR A CA 1
ATOM 948 C C . THR A 1 124 ? -12.492 12.406 4.59 1 97.88 124 THR A C 1
ATOM 950 O O . THR A 1 124 ? -12.469 12.555 5.812 1 97.88 124 THR A O 1
ATOM 953 N N . GLU A 1 125 ? -12.078 11.32 3.982 1 97.81 125 GLU A N 1
ATOM 954 C CA . GLU A 1 125 ? -11.305 10.305 4.691 1 97.81 125 GLU A CA 1
ATOM 955 C C . GLU A 1 125 ? -9.82 10.68 4.73 1 97.81 125 GLU A C 1
ATOM 957 O O . GLU A 1 125 ? -9.312 11.336 3.816 1 97.81 125 GLU A O 1
ATOM 962 N N . VAL A 1 126 ? -9.148 10.32 5.891 1 98.69 126 VAL A N 1
ATOM 963 C CA . VAL A 1 126 ? -7.758 10.742 6.016 1 98.69 126 VAL A CA 1
ATOM 964 C C . VAL A 1 126 ? -6.895 9.547 6.426 1 98.69 126 VAL A C 1
ATOM 966 O O . VAL A 1 126 ? -7.316 8.727 7.246 1 98.69 126 VAL A O 1
ATOM 969 N N . VAL A 1 127 ? -5.699 9.414 5.824 1 98.88 127 VAL A N 1
ATOM 970 C CA . VAL A 1 127 ? -4.699 8.414 6.188 1 98.88 127 VAL A CA 1
ATOM 971 C C . VAL A 1 127 ? -3.477 9.109 6.789 1 98.88 127 VAL A C 1
ATOM 973 O O . VAL A 1 127 ? -2.922 10.031 6.195 1 98.88 127 VAL A O 1
ATOM 976 N N . LEU A 1 128 ? -3.094 8.711 7.949 1 98.88 128 LEU A N 1
ATOM 977 C CA . LEU A 1 128 ? -1.83 9.109 8.562 1 98.88 128 LEU A CA 1
ATOM 978 C C . LEU A 1 128 ? -0.798 7.992 8.445 1 98.88 128 LEU A C 1
ATOM 980 O O . LEU A 1 128 ? -1.1 6.828 8.727 1 98.88 128 LEU A O 1
ATOM 984 N N . THR A 1 129 ? 0.416 8.32 8 1 98.81 129 THR A N 1
ATOM 985 C CA . THR A 1 129 ? 1.42 7.262 7.93 1 98.81 129 THR A CA 1
ATOM 986 C C . THR A 1 129 ? 2.682 7.66 8.688 1 98.81 129 THR A C 1
ATOM 988 O O . THR A 1 129 ? 2.869 8.836 9.016 1 98.81 129 THR A O 1
ATOM 991 N N . GLY A 1 130 ? 3.549 6.699 8.922 1 98.38 130 GLY A N 1
ATOM 992 C CA . GLY A 1 130 ? 4.887 6.918 9.453 1 98.38 130 GLY A CA 1
ATOM 993 C C . GLY A 1 130 ? 5.184 6.098 10.695 1 98.38 130 GLY A C 1
ATOM 994 O O . GLY A 1 130 ? 4.266 5.633 11.367 1 98.38 130 GLY A O 1
ATOM 995 N N . ARG A 1 131 ? 6.461 5.98 10.984 1 97.75 131 ARG A N 1
ATOM 996 C CA . ARG A 1 131 ? 6.883 5.336 12.227 1 97.75 131 ARG A CA 1
ATOM 997 C C . ARG A 1 131 ? 6.605 6.23 13.43 1 97.75 131 ARG A C 1
ATOM 999 O O . ARG A 1 131 ? 6.363 7.43 13.273 1 97.75 131 ARG A O 1
ATOM 1006 N N . TYR A 1 132 ? 6.469 5.559 14.602 1 97.88 132 TYR A N 1
ATOM 1007 C CA . TYR A 1 132 ? 6.477 6.246 15.883 1 97.88 132 TYR A CA 1
ATOM 1008 C C . TYR A 1 132 ? 5.191 7.039 16.094 1 97.88 132 TYR A C 1
ATOM 1010 O O . TYR A 1 132 ? 5.223 8.156 16.609 1 97.88 132 TYR A O 1
ATOM 1018 N N . ALA A 1 133 ? 4.148 6.5 15.586 1 98.56 133 ALA A N 1
ATOM 1019 C CA . ALA A 1 133 ? 2.873 7.172 15.836 1 98.56 133 ALA A CA 1
ATOM 1020 C C . ALA A 1 133 ? 2.631 7.363 17.328 1 98.56 133 ALA A C 1
ATOM 1022 O O . ALA A 1 133 ? 2.811 6.434 18.109 1 98.56 133 ALA A O 1
ATOM 1023 N N . PRO A 1 134 ? 2.277 8.562 17.766 1 98.31 134 PRO A N 1
ATOM 1024 C CA . PRO A 1 134 ? 1.943 8.758 19.172 1 98.31 134 PRO A CA 1
ATOM 1025 C C . PRO A 1 134 ? 0.651 8.055 19.578 1 98.31 134 PRO A C 1
ATOM 1027 O O . PRO A 1 134 ? -0.171 7.723 18.719 1 98.31 134 PRO A O 1
ATOM 1030 N N . ARG A 1 135 ? 0.449 7.832 20.797 1 97.94 135 ARG A N 1
ATOM 1031 C CA . ARG A 1 135 ? -0.705 7.129 21.344 1 97.94 135 ARG A CA 1
ATOM 1032 C C . ARG A 1 135 ? -2.006 7.816 20.953 1 97.94 135 ARG A C 1
ATOM 1034 O O . ARG A 1 135 ? -3.01 7.152 20.688 1 97.94 135 ARG A O 1
ATOM 1041 N N . SER A 1 136 ? -2.043 9.094 20.953 1 98.31 136 SER A N 1
ATOM 1042 C CA . SER A 1 136 ? -3.248 9.852 20.625 1 98.31 136 SER A CA 1
ATOM 1043 C C . SER A 1 136 ? -3.744 9.523 19.219 1 98.31 136 SER A C 1
ATOM 1045 O O . SER A 1 136 ? -4.949 9.523 18.969 1 98.31 136 SER A O 1
ATOM 1047 N N . PHE A 1 137 ? -2.803 9.234 18.297 1 98.56 137 PHE A N 1
ATOM 1048 C CA . PHE A 1 137 ? -3.203 8.859 16.953 1 98.56 137 PHE A CA 1
ATOM 1049 C C . PHE A 1 137 ? -3.896 7.504 16.953 1 98.56 137 PHE A C 1
ATOM 1051 O O . PHE A 1 137 ? -4.879 7.301 16.234 1 98.56 137 PHE A O 1
ATOM 1058 N N . TYR A 1 138 ? -3.402 6.562 17.75 1 97.88 138 TYR A N 1
ATOM 1059 C CA . TYR A 1 138 ? -4.051 5.266 17.891 1 97.88 138 TYR A CA 1
ATOM 1060 C C . TYR A 1 138 ? -5.48 5.426 18.391 1 97.88 138 TYR A C 1
ATOM 1062 O O . TYR A 1 138 ? -6.398 4.77 17.891 1 97.88 138 TYR A O 1
ATOM 1070 N N . GLU A 1 139 ? -5.637 6.254 19.344 1 96.81 139 GLU A N 1
ATOM 1071 C CA . GLU A 1 139 ? -6.934 6.445 19.984 1 96.81 139 GLU A CA 1
ATOM 1072 C C . GLU A 1 139 ? -7.93 7.098 19.031 1 96.81 139 GLU A C 1
ATOM 1074 O O . GLU A 1 139 ? -9.109 6.727 19 1 96.81 139 GLU A O 1
ATOM 1079 N N . LEU A 1 140 ? -7.488 8.016 18.25 1 96.31 140 LEU A N 1
ATOM 1080 C CA . LEU A 1 140 ? -8.344 8.82 17.391 1 96.31 140 LEU A CA 1
ATOM 1081 C C . LEU A 1 140 ? -8.719 8.047 16.125 1 96.31 140 LEU A C 1
ATOM 1083 O O . LEU A 1 140 ? -9.805 8.227 15.578 1 96.31 140 LEU A O 1
ATOM 1087 N N . ALA A 1 141 ? -7.863 7.207 15.641 1 97.12 141 ALA A N 1
ATOM 1088 C CA . ALA A 1 141 ? -8.039 6.527 14.352 1 97.12 141 ALA A CA 1
ATOM 1089 C C . ALA A 1 141 ? -9.164 5.496 14.43 1 97.12 141 ALA A C 1
ATOM 1091 O O . ALA A 1 141 ? -9.375 4.879 15.477 1 97.12 141 ALA A O 1
ATOM 1092 N N . ASP A 1 142 ? -9.805 5.363 13.312 1 94.81 142 ASP A N 1
ATOM 1093 C CA . ASP A 1 142 ? -10.836 4.34 13.164 1 94.81 142 ASP A CA 1
ATOM 1094 C C . ASP A 1 142 ? -10.234 3.014 12.711 1 94.81 142 ASP A C 1
ATOM 1096 O O . ASP A 1 142 ? -10.719 1.943 13.086 1 94.81 142 ASP A O 1
ATOM 1100 N N . TYR A 1 143 ? -9.242 3.115 11.875 1 95.38 143 TYR A N 1
ATOM 1101 C CA . TYR A 1 143 ? -8.469 1.986 11.367 1 95.38 143 TYR A CA 1
ATOM 1102 C C . TYR A 1 143 ? -6.992 2.129 11.734 1 95.38 143 TYR A C 1
ATOM 1104 O O . TYR A 1 143 ? -6.383 3.174 11.492 1 95.38 143 TYR A O 1
ATOM 1112 N N . VAL A 1 144 ? -6.539 1.096 12.352 1 98 144 VAL A N 1
ATOM 1113 C CA . VAL A 1 144 ? -5.109 1.122 12.648 1 98 144 VAL A CA 1
ATOM 1114 C C . VAL A 1 144 ? -4.461 -0.176 12.172 1 98 144 VAL A C 1
ATOM 1116 O O . VAL A 1 144 ? -4.855 -1.266 12.594 1 98 144 VAL A O 1
ATOM 1119 N N . THR A 1 145 ? -3.539 -0.042 11.289 1 98.25 145 THR A N 1
ATOM 1120 C CA . THR A 1 145 ? -2.676 -1.152 10.906 1 98.25 145 THR A CA 1
ATOM 1121 C C . THR A 1 145 ? -1.232 -0.886 11.32 1 98.25 145 THR A C 1
ATOM 1123 O O . THR A 1 145 ? -0.674 0.167 11.008 1 98.25 145 THR A O 1
ATOM 1126 N N . GLU A 1 146 ? -0.666 -1.792 11.992 1 98.62 146 GLU A N 1
ATOM 1127 C CA . GLU A 1 146 ? 0.763 -1.726 12.281 1 98.62 146 GLU A CA 1
ATOM 1128 C C . GLU A 1 146 ? 1.563 -2.607 11.328 1 98.62 146 GLU A C 1
ATOM 1130 O O . GLU A 1 146 ? 1.273 -3.797 11.188 1 98.62 146 GLU A O 1
ATOM 1135 N N . PHE A 1 147 ? 2.508 -1.994 10.672 1 98.38 147 PHE A N 1
ATOM 1136 C CA . PHE A 1 147 ? 3.418 -2.668 9.75 1 98.38 147 PHE A CA 1
ATOM 1137 C C . PHE A 1 147 ? 4.672 -3.143 10.484 1 98.38 147 PHE A C 1
ATOM 1139 O O . PHE A 1 147 ? 5.531 -2.334 10.836 1 98.38 147 PHE A O 1
ATOM 1146 N N . LEU A 1 148 ? 4.816 -4.438 10.641 1 98 148 LEU A N 1
ATOM 1147 C CA . LEU A 1 148 ? 5.938 -4.973 11.406 1 98 148 LEU A CA 1
ATOM 1148 C C . LEU A 1 148 ? 7.051 -5.441 10.477 1 98 148 LEU A C 1
ATOM 1150 O O . LEU A 1 148 ? 6.793 -6.137 9.492 1 98 148 LEU A O 1
ATOM 1154 N N . ASP A 1 149 ? 8.227 -5.094 10.766 1 96.25 149 ASP A N 1
ATOM 1155 C CA . ASP A 1 149 ? 9.391 -5.602 10.047 1 96.25 149 ASP A CA 1
ATOM 1156 C C . ASP A 1 149 ? 9.789 -6.984 10.562 1 96.25 149 ASP A C 1
ATOM 1158 O O . ASP A 1 149 ? 10.406 -7.105 11.625 1 96.25 149 ASP A O 1
ATOM 1162 N N . ILE A 1 150 ? 9.469 -7.973 9.844 1 96.25 150 ILE A N 1
ATOM 1163 C CA . ILE A 1 150 ? 9.812 -9.336 10.25 1 96.25 150 ILE A CA 1
ATOM 1164 C C . ILE A 1 150 ? 11.164 -9.719 9.656 1 96.25 150 ILE A C 1
ATOM 1166 O O . ILE A 1 150 ? 11.961 -10.406 10.297 1 96.25 150 ILE A O 1
ATOM 1170 N N . LYS A 1 151 ? 11.422 -9.359 8.359 1 91.25 151 LYS A N 1
ATOM 1171 C CA . LYS A 1 151 ? 12.672 -9.625 7.648 1 91.25 151 LYS A CA 1
ATOM 1172 C C . LYS A 1 151 ? 13.023 -8.477 6.711 1 91.25 151 LYS A C 1
ATOM 1174 O O . LYS A 1 151 ? 12.156 -7.977 5.984 1 91.25 151 LYS A O 1
ATOM 1179 N N . HIS A 1 152 ? 14.273 -7.887 6.723 1 85.31 152 HIS A N 1
ATOM 1180 C CA . HIS A 1 152 ? 14.773 -6.844 5.836 1 85.31 152 HIS A CA 1
ATOM 1181 C C . HIS A 1 152 ? 16.188 -7.145 5.367 1 85.31 152 HIS A C 1
ATOM 1183 O O . HIS A 1 152 ? 17.031 -7.57 6.164 1 85.31 152 HIS A O 1
ATOM 1189 N N . PRO A 1 153 ? 16.359 -7.102 4.039 1 70.19 153 PRO A N 1
ATOM 1190 C CA . PRO A 1 153 ? 17.703 -7.445 3.555 1 70.19 153 PRO A CA 1
ATOM 1191 C C . PRO A 1 153 ? 18.797 -6.559 4.152 1 70.19 153 PRO A C 1
ATOM 1193 O O . PRO A 1 153 ? 19.984 -6.832 3.971 1 70.19 153 PRO A O 1
ATOM 1196 N N . TYR A 1 154 ? 18.516 -5.203 4.551 1 61.72 154 TYR A N 1
ATOM 1197 C CA . TYR A 1 154 ? 19.625 -4.348 4.977 1 61.72 154 TYR A CA 1
ATOM 1198 C C . TYR A 1 154 ? 20.578 -5.105 5.879 1 61.72 154 TYR A C 1
ATOM 1200 O O . TYR A 1 154 ? 21.797 -4.859 5.852 1 61.72 154 TYR A O 1
ATOM 1208 N N . THR A 1 155 ? 20.141 -6.152 6.559 1 54.62 155 THR A N 1
ATOM 1209 C CA . THR A 1 155 ? 21.172 -6.84 7.332 1 54.62 155 THR A CA 1
ATOM 1210 C C . THR A 1 155 ? 22.281 -7.359 6.422 1 54.62 155 THR A C 1
ATOM 1212 O O . THR A 1 155 ? 23.375 -7.645 6.883 1 54.62 155 THR A O 1
ATOM 1215 N N . ARG A 1 156 ? 22 -7.137 5.012 1 55.16 156 ARG A N 1
ATOM 1216 C CA . ARG A 1 156 ? 23.031 -7.66 4.113 1 55.16 156 ARG A CA 1
ATOM 1217 C C . ARG A 1 156 ? 23.672 -6.543 3.295 1 55.16 156 ARG A C 1
ATOM 1219 O O . ARG A 1 156 ? 24.297 -6.801 2.266 1 55.16 156 ARG A O 1
ATOM 1226 N N . GLY A 1 157 ? 23.438 -5.227 3.719 1 62.88 157 GLY A N 1
ATOM 1227 C CA . GLY A 1 157 ? 24.125 -4.133 3.057 1 62.88 157 GLY A CA 1
ATOM 1228 C C . GLY A 1 157 ? 23.422 -3.654 1.799 1 62.88 157 GLY A C 1
ATOM 1229 O O . GLY A 1 157 ? 24.062 -3.08 0.91 1 62.88 157 GLY A O 1
ATOM 1230 N N . VAL A 1 158 ? 22.25 -3.922 1.498 1 68.19 158 VAL A N 1
ATOM 1231 C CA . VAL A 1 158 ? 21.547 -3.521 0.279 1 68.19 158 VAL A CA 1
ATOM 1232 C C . VAL A 1 158 ? 21.125 -2.059 0.381 1 68.19 158 VAL A C 1
ATOM 1234 O O . VAL A 1 158 ? 20.5 -1.655 1.358 1 68.19 158 VAL A O 1
ATOM 1237 N N . THR A 1 159 ? 21.5 -1.165 -0.589 1 75.06 159 THR A N 1
ATOM 1238 C CA . THR A 1 159 ? 21.156 0.252 -0.671 1 75.06 159 THR A CA 1
ATOM 1239 C C . THR A 1 159 ? 19.781 0.444 -1.304 1 75.06 159 THR A C 1
ATOM 1241 O O . THR A 1 159 ? 19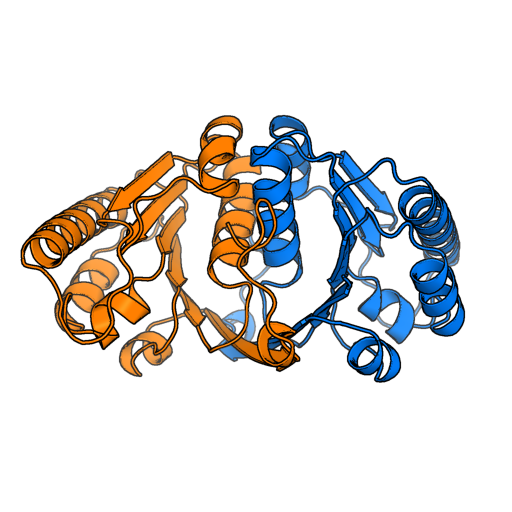.234 -0.482 -1.907 1 75.06 159 THR A O 1
ATOM 1244 N N . ALA A 1 160 ? 19.219 1.585 -1.156 1 83.88 160 ALA A N 1
ATOM 1245 C CA . ALA A 1 160 ? 17.906 1.896 -1.704 1 83.88 160 ALA A CA 1
ATOM 1246 C C . ALA A 1 160 ? 17.891 1.744 -3.223 1 83.88 160 ALA A C 1
ATOM 1248 O O . ALA A 1 160 ? 18.781 2.238 -3.91 1 83.88 160 ALA A O 1
ATOM 1249 N N . ARG A 1 161 ? 16.984 0.99 -3.672 1 88.38 161 ARG A N 1
ATOM 1250 C CA . ARG A 1 161 ? 16.875 0.677 -5.094 1 88.38 161 ARG A CA 1
ATOM 1251 C C . ARG A 1 161 ? 15.742 1.475 -5.742 1 88.38 161 ARG A C 1
ATOM 1253 O O . ARG A 1 161 ? 14.633 1.544 -5.207 1 88.38 161 ARG A O 1
ATOM 1260 N N . LYS A 1 162 ? 16.016 2.01 -6.949 1 91.19 162 LYS A N 1
ATOM 1261 C CA . LYS A 1 162 ? 15.031 2.717 -7.766 1 91.19 162 LYS A CA 1
ATOM 1262 C C . LYS A 1 162 ? 13.883 1.793 -8.164 1 91.19 162 LYS A C 1
ATOM 1264 O O . LYS A 1 162 ? 14.109 0.66 -8.594 1 91.19 162 LYS A O 1
ATOM 1269 N N . GLY A 1 163 ? 12.57 2.232 -7.941 1 92.44 163 GLY A N 1
ATOM 1270 C CA . GLY A 1 163 ? 11.406 1.434 -8.297 1 92.44 163 GLY A CA 1
ATOM 1271 C C . GLY A 1 163 ? 10.961 0.505 -7.184 1 92.44 163 GLY A C 1
ATOM 1272 O O . GLY A 1 163 ? 9.875 -0.07 -7.246 1 92.44 163 GLY A O 1
ATOM 1273 N N . ILE A 1 164 ? 11.805 0.427 -6.125 1 92.88 164 ILE A N 1
ATOM 1274 C CA . ILE A 1 164 ? 11.469 -0.454 -5.016 1 92.88 164 ILE A CA 1
ATOM 1275 C C . ILE A 1 164 ? 11.383 0.354 -3.721 1 92.88 164 ILE A C 1
ATOM 1277 O O . ILE A 1 164 ? 10.367 0.321 -3.025 1 92.88 164 ILE A O 1
ATOM 1281 N N . GLU A 1 165 ? 12.406 1.12 -3.439 1 90.62 165 GLU A N 1
ATOM 1282 C CA . GLU A 1 165 ? 12.398 1.893 -2.199 1 90.62 165 GLU A CA 1
ATOM 1283 C C . GLU A 1 165 ? 11.953 3.328 -2.445 1 90.62 165 GLU A C 1
ATOM 1285 O O . GLU A 1 165 ? 11.539 4.023 -1.515 1 90.62 165 GLU A O 1
ATOM 1290 N N . PHE A 1 166 ? 12.133 3.74 -3.699 1 92.12 166 PHE A N 1
ATOM 1291 C CA . PHE A 1 166 ? 11.648 5.074 -4.039 1 92.12 166 PHE A CA 1
ATOM 1292 C C . PHE A 1 166 ? 11.18 5.129 -5.488 1 92.12 166 PHE A C 1
ATOM 1294 O O . PHE A 1 166 ? 11.602 4.316 -6.312 1 92.12 166 PHE A O 1
ATOM 1301 N N . MET B 1 1 ? 14.352 -10.094 -5.801 1 94.75 1 MET B N 1
ATOM 1302 C CA . MET B 1 1 ? 14 -10.297 -4.398 1 94.75 1 MET B CA 1
ATOM 1303 C C . MET B 1 1 ? 12.523 -10.633 -4.25 1 94.75 1 MET B C 1
ATOM 1305 O O . MET B 1 1 ? 11.734 -10.414 -5.172 1 94.75 1 MET B O 1
ATOM 1309 N N . ILE B 1 2 ? 12.242 -11.312 -3.166 1 97.31 2 ILE B N 1
ATOM 1310 C CA . ILE B 1 2 ? 10.875 -11.734 -2.871 1 97.31 2 ILE B CA 1
ATOM 1311 C C . ILE B 1 2 ? 10.359 -10.992 -1.645 1 97.31 2 ILE B C 1
ATOM 1313 O O . ILE B 1 2 ? 10.992 -11 -0.588 1 97.31 2 ILE B O 1
ATOM 1317 N N . HIS B 1 3 ? 9.234 -10.289 -1.859 1 98.06 3 HIS B N 1
ATOM 1318 C CA . HIS B 1 3 ? 8.555 -9.602 -0.767 1 98.06 3 HIS B CA 1
ATOM 1319 C C . HIS B 1 3 ? 7.324 -10.383 -0.311 1 98.06 3 HIS B C 1
ATOM 1321 O O . HIS B 1 3 ? 6.586 -10.922 -1.136 1 98.06 3 HIS B O 1
ATOM 1327 N N . LEU B 1 4 ? 7.191 -10.422 0.996 1 98.75 4 LEU B N 1
ATOM 1328 C CA . LEU B 1 4 ? 5.992 -11.023 1.573 1 98.75 4 LEU B CA 1
ATOM 1329 C C . LEU B 1 4 ? 5.23 -10 2.414 1 98.75 4 LEU B C 1
ATOM 1331 O O . LEU B 1 4 ? 5.762 -9.477 3.393 1 98.75 4 LEU B O 1
ATOM 1335 N N . TYR B 1 5 ? 3.998 -9.664 2.006 1 98.81 5 TYR B N 1
ATOM 1336 C CA . TYR B 1 5 ? 3.043 -8.852 2.752 1 98.81 5 TYR B CA 1
ATOM 1337 C C . TYR B 1 5 ? 1.927 -9.711 3.328 1 98.81 5 TYR B C 1
ATOM 1339 O O . TYR B 1 5 ? 1.042 -10.164 2.598 1 98.81 5 TYR B O 1
ATOM 1347 N N . THR B 1 6 ? 1.948 -9.922 4.586 1 98.81 6 THR B N 1
ATOM 1348 C CA . THR B 1 6 ? 1.001 -10.852 5.184 1 98.81 6 THR B CA 1
ATOM 1349 C C . THR B 1 6 ? 0.498 -10.328 6.527 1 98.81 6 THR B C 1
ATOM 1351 O O . THR B 1 6 ? 0.913 -9.258 6.973 1 98.81 6 THR B O 1
ATOM 1354 N N . GLY B 1 7 ? -0.479 -11.039 7.113 1 97.94 7 GLY B N 1
ATOM 1355 C CA . GLY B 1 7 ? -1.09 -10.633 8.367 1 97.94 7 GLY B CA 1
ATOM 1356 C C . GLY B 1 7 ? -2.564 -10.297 8.234 1 97.94 7 GLY B C 1
ATOM 1357 O O . GLY B 1 7 ? -3.135 -10.406 7.148 1 97.94 7 GLY B O 1
ATOM 1358 N N . ASN B 1 8 ? -3.189 -9.836 9.359 1 96.38 8 ASN B N 1
ATOM 1359 C CA . ASN B 1 8 ? -4.637 -9.664 9.406 1 96.38 8 ASN B CA 1
ATOM 1360 C C . ASN B 1 8 ? -5.031 -8.203 9.18 1 96.38 8 ASN B C 1
ATOM 1362 O O . ASN B 1 8 ? -6.215 -7.895 9.039 1 96.38 8 ASN B O 1
ATOM 1366 N N . GLY B 1 9 ? -4.059 -7.391 9.164 1 94.75 9 GLY B N 1
ATOM 1367 C CA . GLY B 1 9 ? -4.355 -5.977 9.016 1 94.75 9 GLY B CA 1
ATOM 1368 C C . GLY B 1 9 ? -4.691 -5.582 7.59 1 94.75 9 GLY B C 1
ATOM 1369 O O . GLY B 1 9 ? -4.352 -6.305 6.648 1 94.75 9 GLY B O 1
ATOM 1370 N N . LYS B 1 10 ? -5.285 -4.477 7.465 1 93.69 10 LYS B N 1
ATOM 1371 C CA . LYS B 1 10 ? -5.582 -3.902 6.156 1 93.69 10 LYS B CA 1
ATOM 1372 C C . LYS B 1 10 ? -4.316 -3.363 5.492 1 93.69 10 LYS B C 1
ATOM 1374 O O . LYS B 1 10 ? -3.346 -3.027 6.176 1 93.69 10 LYS B O 1
ATOM 1379 N N . GLY B 1 11 ? -4.297 -3.365 4.121 1 96.69 11 GLY B N 1
ATOM 1380 C CA . GLY B 1 11 ? -3.254 -2.615 3.443 1 96.69 11 GLY B CA 1
ATOM 1381 C C . GLY B 1 11 ? -2.336 -3.488 2.609 1 96.69 11 GLY B C 1
ATOM 1382 O O . GLY B 1 11 ? -1.509 -2.982 1.851 1 96.69 11 GLY B O 1
ATOM 1383 N N . LYS B 1 12 ? -2.453 -4.801 2.691 1 98.25 12 LYS B N 1
ATOM 1384 C CA . LYS B 1 12 ? -1.549 -5.691 1.967 1 98.25 12 LYS B CA 1
ATOM 1385 C C . LYS B 1 12 ? -1.67 -5.488 0.459 1 98.25 12 LYS B C 1
ATOM 1387 O O . LYS B 1 12 ? -0.678 -5.207 -0.217 1 98.25 12 LYS B O 1
ATOM 1392 N N . THR B 1 13 ? -2.922 -5.59 -0.068 1 97.94 13 THR B N 1
ATOM 1393 C CA . THR B 1 13 ? -3.168 -5.41 -1.495 1 97.94 13 THR B CA 1
ATOM 1394 C C . THR B 1 13 ? -2.812 -3.992 -1.933 1 97.94 13 THR B C 1
ATOM 1396 O O . THR B 1 13 ? -2.139 -3.801 -2.947 1 97.94 13 THR B O 1
ATOM 1399 N N . THR B 1 14 ? -3.154 -3.035 -1.126 1 98.12 14 THR B N 1
ATOM 1400 C CA . THR B 1 14 ? -2.893 -1.658 -1.53 1 98.12 14 THR B CA 1
ATOM 1401 C C . THR B 1 14 ? -1.401 -1.344 -1.446 1 98.12 14 THR B C 1
ATOM 1403 O O . THR B 1 14 ? -0.881 -0.562 -2.244 1 98.12 14 THR B O 1
ATOM 1406 N N . ALA B 1 15 ? -0.699 -1.923 -0.494 1 98.56 15 ALA B N 1
ATOM 1407 C CA . ALA B 1 15 ? 0.751 -1.754 -0.452 1 98.56 15 ALA B CA 1
ATOM 1408 C C . ALA B 1 15 ? 1.405 -2.312 -1.712 1 98.56 15 ALA B C 1
ATOM 1410 O O . ALA B 1 15 ? 2.311 -1.693 -2.275 1 98.56 15 ALA B O 1
ATOM 1411 N N . ALA B 1 16 ? 0.945 -3.436 -2.174 1 98.62 16 ALA B N 1
ATOM 1412 C CA . ALA B 1 16 ? 1.47 -4.043 -3.395 1 98.62 16 ALA B CA 1
ATOM 1413 C C . ALA B 1 16 ? 1.185 -3.164 -4.609 1 98.62 16 ALA B C 1
ATOM 1415 O O . ALA B 1 16 ? 2.059 -2.965 -5.457 1 98.62 16 ALA B O 1
ATOM 1416 N N . PHE B 1 17 ? -0.043 -2.645 -4.676 1 98.44 17 PHE B N 1
ATOM 1417 C CA . PHE B 1 17 ? -0.391 -1.76 -5.781 1 98.44 17 PHE B CA 1
ATOM 1418 C C . PHE B 1 17 ? 0.409 -0.464 -5.711 1 98.44 17 PHE B C 1
ATOM 1420 O O . PHE B 1 17 ? 0.792 0.091 -6.746 1 98.44 17 PHE B O 1
ATOM 1427 N N . GLY B 1 18 ? 0.613 0.031 -4.508 1 98.31 18 GLY B N 1
ATOM 1428 C CA . GLY B 1 18 ? 1.466 1.2 -4.359 1 98.31 18 GLY B CA 1
ATOM 1429 C C . GLY B 1 18 ? 2.885 0.97 -4.848 1 98.31 18 GLY B C 1
ATOM 1430 O O . GLY B 1 18 ? 3.473 1.84 -5.492 1 98.31 18 GLY B O 1
ATOM 1431 N N . LEU B 1 19 ? 3.43 -0.163 -4.48 1 98.31 19 LEU B N 1
ATOM 1432 C CA . LEU B 1 19 ? 4.758 -0.507 -4.973 1 98.31 19 LEU B CA 1
ATOM 1433 C C . LEU B 1 19 ? 4.758 -0.649 -6.492 1 98.31 19 LEU B C 1
ATOM 1435 O O . LEU B 1 19 ? 5.711 -0.237 -7.16 1 98.31 19 LEU B O 1
ATOM 1439 N N . ALA B 1 20 ? 3.717 -1.262 -7.016 1 98.44 20 ALA B N 1
ATOM 1440 C CA . ALA B 1 20 ? 3.562 -1.364 -8.461 1 98.44 20 ALA B CA 1
ATOM 1441 C C . ALA B 1 20 ? 3.58 0.015 -9.117 1 98.44 20 ALA B C 1
ATOM 1443 O O . ALA B 1 20 ? 4.25 0.22 -10.133 1 98.44 20 ALA B O 1
ATOM 1444 N N . MET B 1 21 ? 2.848 0.896 -8.516 1 97.69 21 MET B N 1
ATOM 1445 C CA . MET B 1 21 ? 2.814 2.271 -9 1 97.69 21 MET B CA 1
ATOM 1446 C C . MET B 1 21 ? 4.207 2.893 -8.977 1 97.69 21 MET B C 1
ATOM 1448 O O . MET B 1 21 ? 4.602 3.582 -9.914 1 97.69 21 MET B O 1
ATOM 1452 N N . ARG B 1 22 ? 4.938 2.67 -7.914 1 97.75 22 ARG B N 1
ATOM 1453 C CA . ARG B 1 22 ? 6.297 3.174 -7.766 1 97.75 22 ARG B CA 1
ATOM 1454 C C . ARG B 1 22 ? 7.207 2.619 -8.859 1 97.75 22 ARG B C 1
ATOM 1456 O O . ARG B 1 22 ? 7.965 3.365 -9.484 1 97.75 22 ARG B O 1
ATOM 1463 N N . ASN B 1 23 ? 7.145 1.326 -9.031 1 98.12 23 ASN B N 1
ATOM 1464 C CA . ASN B 1 23 ? 7.969 0.674 -10.047 1 98.12 23 ASN B CA 1
ATOM 1465 C C . ASN B 1 23 ? 7.641 1.184 -11.445 1 98.12 23 ASN B C 1
ATOM 1467 O O . ASN B 1 23 ? 8.539 1.55 -12.203 1 98.12 23 ASN B O 1
ATOM 1471 N N . ALA B 1 24 ? 6.359 1.241 -11.734 1 97.5 24 ALA B N 1
ATOM 1472 C CA . ALA B 1 24 ? 5.902 1.698 -13.047 1 97.5 24 ALA B CA 1
ATOM 14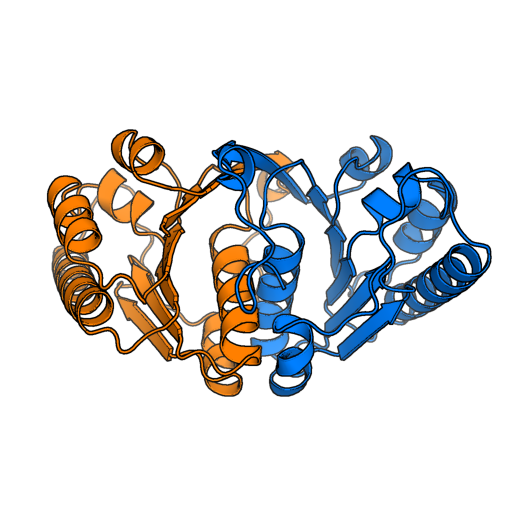73 C C . ALA B 1 24 ? 6.281 3.156 -13.281 1 97.5 24 ALA B C 1
ATOM 1475 O O . ALA B 1 24 ? 6.566 3.557 -14.414 1 97.5 24 ALA B O 1
ATOM 1476 N N . GLY B 1 25 ? 6.25 3.916 -12.258 1 96.5 25 GLY B N 1
ATOM 1477 C CA . GLY B 1 25 ? 6.609 5.32 -12.359 1 96.5 25 GLY B CA 1
ATOM 1478 C C . GLY B 1 25 ? 8.008 5.539 -12.906 1 96.5 25 GLY B C 1
ATOM 1479 O O . GLY B 1 25 ? 8.289 6.574 -13.523 1 96.5 25 GLY B O 1
ATOM 1480 N N . TRP B 1 26 ? 8.812 4.609 -12.68 1 96.94 26 TRP B N 1
ATOM 1481 C CA . TRP B 1 26 ? 10.18 4.699 -13.172 1 96.94 26 TRP B CA 1
ATOM 1482 C C . TRP B 1 26 ? 10.336 3.93 -14.477 1 96.94 26 TRP B C 1
ATOM 1484 O O . TRP B 1 26 ? 11.461 3.658 -14.914 1 96.94 26 TRP B O 1
ATOM 1494 N N . GLY B 1 27 ? 9.25 3.521 -15 1 95.94 27 GLY B N 1
ATOM 1495 C CA . GLY B 1 27 ? 9.266 2.902 -16.312 1 95.94 27 GLY B CA 1
ATOM 1496 C C . GLY B 1 27 ? 9.32 1.388 -16.266 1 95.94 27 GLY B C 1
ATOM 1497 O O . GLY B 1 27 ? 9.516 0.732 -17.297 1 95.94 27 GLY B O 1
ATOM 1498 N N . GLY B 1 28 ? 9.18 0.847 -15.109 1 97.44 28 GLY B N 1
ATOM 1499 C CA . GLY B 1 28 ? 9.164 -0.602 -14.984 1 97.44 28 GLY B CA 1
ATOM 1500 C C . GLY B 1 28 ? 7.922 -1.233 -15.594 1 97.44 28 GLY B C 1
ATOM 1501 O O . GLY B 1 28 ? 6.84 -0.638 -15.57 1 97.44 28 GLY B O 1
ATOM 1502 N N . LYS B 1 29 ? 8.109 -2.404 -16.172 1 98.12 29 LYS B N 1
ATOM 1503 C CA . LYS B 1 29 ? 6.969 -3.209 -16.594 1 98.12 29 LYS B CA 1
ATOM 1504 C C . LYS B 1 29 ? 6.422 -4.047 -15.445 1 98.12 29 LYS B C 1
ATOM 1506 O O . LYS B 1 29 ? 7.133 -4.891 -14.891 1 98.12 29 LYS B O 1
ATOM 1511 N N . VAL B 1 30 ? 5.152 -3.805 -15.125 1 98.62 30 VAL B N 1
ATOM 1512 C CA . VAL B 1 30 ? 4.602 -4.398 -13.914 1 98.62 30 VAL B CA 1
ATOM 1513 C C . VAL B 1 30 ? 3.385 -5.254 -14.258 1 98.62 30 VAL B C 1
ATOM 1515 O O . VAL B 1 30 ? 2.539 -4.844 -15.055 1 98.62 30 VAL B O 1
ATOM 1518 N N . LEU B 1 31 ? 3.297 -6.445 -13.641 1 98.81 31 LEU B N 1
ATOM 1519 C CA . LEU B 1 31 ? 2.135 -7.32 -13.75 1 98.81 31 LEU B CA 1
ATOM 1520 C C . LEU B 1 31 ? 1.594 -7.68 -12.375 1 98.81 31 LEU B C 1
ATOM 1522 O O . LEU B 1 31 ? 2.352 -8.102 -11.492 1 98.81 31 LEU B O 1
ATOM 1526 N N . VAL B 1 32 ? 0.327 -7.438 -12.188 1 98.81 32 VAL B N 1
ATOM 1527 C CA . VAL B 1 32 ? -0.373 -7.871 -10.984 1 98.81 32 VAL B CA 1
ATOM 1528 C C . VAL B 1 32 ? -1.338 -9.008 -11.32 1 98.81 32 VAL B C 1
ATOM 1530 O O . VAL B 1 32 ? -2.246 -8.828 -12.141 1 98.81 32 VAL B O 1
ATOM 1533 N N . ILE B 1 33 ? -1.113 -10.141 -10.711 1 98.81 33 ILE B N 1
ATOM 1534 C CA . ILE B 1 33 ? -2.023 -11.273 -10.836 1 98.81 33 ILE B CA 1
ATOM 1535 C C . ILE B 1 33 ? -2.812 -11.445 -9.539 1 98.81 33 ILE B C 1
ATOM 1537 O O . ILE B 1 33 ? -2.227 -11.633 -8.469 1 98.81 33 ILE B O 1
ATOM 1541 N N . GLN B 1 34 ? -4.086 -11.375 -9.625 1 98.19 34 GLN B N 1
ATOM 1542 C CA . GLN B 1 34 ? -4.93 -11.477 -8.445 1 98.19 34 GLN B CA 1
ATOM 1543 C C . GLN B 1 34 ? -5.621 -12.836 -8.375 1 98.19 34 GLN B C 1
ATOM 1545 O O . GLN B 1 34 ? -6.438 -13.164 -9.234 1 98.19 34 GLN B O 1
ATOM 1550 N N . PHE B 1 35 ? -5.332 -13.492 -7.281 1 97.06 35 PHE B N 1
ATOM 1551 C CA . PHE B 1 35 ? -6.008 -14.75 -6.992 1 97.06 35 PHE B CA 1
ATOM 1552 C C . PHE B 1 35 ? -7.312 -14.508 -6.246 1 97.06 35 PHE B C 1
ATOM 1554 O O . PHE B 1 35 ? -7.426 -13.555 -5.477 1 97.06 35 PHE B O 1
ATOM 1561 N N . LEU B 1 36 ? -8.344 -15.258 -6.488 1 92.75 36 LEU B N 1
ATOM 1562 C CA . LEU B 1 36 ? -9.617 -15.289 -5.766 1 92.75 36 LEU B CA 1
ATOM 1563 C C . LEU B 1 36 ? -10.367 -13.969 -5.926 1 92.75 36 LEU B C 1
ATOM 1565 O O . LEU B 1 36 ? -11.188 -13.609 -5.082 1 92.75 36 LEU B O 1
ATOM 1569 N N . LYS B 1 37 ? -9.898 -13.188 -6.883 1 87.62 37 LYS B N 1
ATOM 1570 C CA . LYS B 1 37 ? -10.531 -11.898 -7.141 1 87.62 37 LYS B CA 1
ATOM 1571 C C . LYS B 1 37 ? -11.133 -11.852 -8.539 1 87.62 37 LYS B C 1
ATOM 1573 O O . LYS B 1 37 ? -10.508 -12.305 -9.508 1 87.62 37 LYS B O 1
ATOM 1578 N N . GLY B 1 38 ? -12.305 -11.203 -8.664 1 86.38 38 GLY B N 1
ATOM 1579 C CA . GLY B 1 38 ? -12.953 -11.148 -9.961 1 86.38 38 GLY B CA 1
ATOM 1580 C C . GLY B 1 38 ? -13.852 -9.93 -10.125 1 86.38 38 GLY B C 1
ATOM 1581 O O . GLY B 1 38 ? -14.336 -9.656 -11.219 1 86.38 38 GLY B O 1
ATOM 1582 N N . LEU B 1 39 ? -14.031 -9.18 -9.102 1 86.38 39 LEU B N 1
ATOM 1583 C CA . LEU B 1 39 ? -14.898 -8 -9.164 1 86.38 39 LEU B CA 1
ATOM 1584 C C . LEU B 1 39 ? -14.078 -6.734 -9.359 1 86.38 39 LEU B C 1
ATOM 1586 O O . LEU B 1 39 ? -12.891 -6.699 -9.031 1 86.38 39 LEU B O 1
ATOM 1590 N N . PRO B 1 40 ? -14.766 -5.75 -9.898 1 89.69 40 PRO B N 1
ATOM 1591 C CA . PRO B 1 40 ? -14.047 -4.484 -10.086 1 89.69 40 PRO B CA 1
ATOM 1592 C C . PRO B 1 40 ? -13.641 -3.84 -8.758 1 89.69 40 PRO B C 1
ATOM 1594 O O . PRO B 1 40 ? -14.359 -3.961 -7.766 1 89.69 40 PRO B O 1
ATOM 1597 N N . SER B 1 41 ? -12.484 -3.24 -8.812 1 93.5 41 SER B N 1
ATOM 1598 C CA . SER B 1 41 ? -11.984 -2.42 -7.707 1 93.5 41 SER B CA 1
ATOM 1599 C C . SER B 1 41 ? -11.25 -1.189 -8.227 1 93.5 41 SER B C 1
ATOM 1601 O O . SER B 1 41 ? -10.82 -1.155 -9.383 1 93.5 41 SER B O 1
ATOM 1603 N N . GLY B 1 42 ? -11.18 -0.185 -7.426 1 95.69 42 GLY B N 1
ATOM 1604 C CA . GLY B 1 42 ? -10.641 1.092 -7.867 1 95.69 42 GLY B CA 1
ATOM 1605 C C . GLY B 1 42 ? -9.219 0.994 -8.375 1 95.69 42 GLY B C 1
ATOM 1606 O O . GLY B 1 42 ? -8.859 1.634 -9.367 1 95.69 42 GLY B O 1
ATOM 1607 N N . GLU B 1 43 ? -8.406 0.206 -7.629 1 95.44 43 GLU B N 1
ATOM 1608 C CA . GLU B 1 43 ? -7.012 0.101 -8.055 1 95.44 43 GLU B CA 1
ATOM 1609 C C . GLU B 1 43 ? -6.898 -0.607 -9.398 1 95.44 43 GLU B C 1
ATOM 1611 O O . GLU B 1 43 ? -6.023 -0.28 -10.211 1 95.44 43 GLU B O 1
ATOM 1616 N N . VAL B 1 44 ? -7.816 -1.518 -9.688 1 95.31 44 VAL B N 1
ATOM 1617 C CA . VAL B 1 44 ? -7.82 -2.217 -10.969 1 95.31 44 VAL B CA 1
ATOM 1618 C C . VAL B 1 44 ? -8.234 -1.257 -12.086 1 95.31 44 VAL B C 1
ATOM 1620 O O . VAL B 1 44 ? -7.605 -1.221 -13.141 1 95.31 44 VAL B O 1
ATOM 1623 N N . LEU B 1 45 ? -9.18 -0.427 -11.789 1 95.19 45 LEU B N 1
ATOM 1624 C CA . LEU B 1 45 ? -9.703 0.506 -12.781 1 95.19 45 LEU B CA 1
ATOM 1625 C C . LEU B 1 45 ? -8.641 1.526 -13.18 1 95.19 45 LEU B C 1
ATOM 1627 O O . LEU B 1 45 ? -8.609 1.975 -14.328 1 95.19 45 LEU B O 1
ATOM 1631 N N . SER B 1 46 ? -7.77 1.825 -12.32 1 94.88 46 SER B N 1
ATOM 1632 C CA . SER B 1 46 ? -6.816 2.9 -12.578 1 94.88 46 SER B CA 1
ATOM 1633 C C . SER B 1 46 ? -5.457 2.346 -13 1 94.88 46 SER B C 1
ATOM 1635 O O . SER B 1 46 ? -4.605 3.088 -13.484 1 94.88 46 SER B O 1
ATOM 1637 N N . ALA B 1 47 ? -5.219 1.09 -12.844 1 96.19 47 ALA B N 1
ATOM 1638 C CA . ALA B 1 47 ? -3.904 0.472 -13.008 1 96.19 47 ALA B CA 1
ATOM 1639 C C . ALA B 1 47 ? -3.354 0.707 -14.406 1 96.19 47 ALA B C 1
ATOM 1641 O O . ALA B 1 47 ? -2.178 1.043 -14.57 1 96.19 47 ALA B O 1
ATOM 1642 N N . SER B 1 48 ? -4.223 0.599 -15.383 1 93.62 48 SER B N 1
ATOM 1643 C CA . SER B 1 48 ? -3.756 0.701 -16.766 1 93.62 48 SER B CA 1
ATOM 1644 C C . SER B 1 48 ? -3.248 2.105 -17.078 1 93.62 48 SER B C 1
ATOM 1646 O O . SER B 1 48 ? -2.371 2.281 -17.922 1 93.62 48 SER B O 1
ATOM 1648 N N . LYS B 1 49 ? -3.729 3.078 -16.406 1 94.56 49 LYS B N 1
ATOM 1649 C CA . LYS B 1 49 ? -3.344 4.469 -16.625 1 94.56 49 LYS B CA 1
ATOM 1650 C C . LYS B 1 49 ? -1.883 4.703 -16.25 1 94.56 49 LYS B C 1
ATOM 1652 O O . LYS B 1 49 ? -1.265 5.664 -16.703 1 94.56 49 LYS B O 1
ATOM 1657 N N . VAL B 1 50 ? -1.376 3.83 -15.453 1 94.62 50 VAL B N 1
ATOM 1658 C CA . VAL B 1 50 ? 0.008 4.02 -15.031 1 94.62 50 VAL B CA 1
ATOM 1659 C C . VAL B 1 50 ? 0.866 2.865 -15.547 1 94.62 50 VAL B C 1
ATOM 1661 O O . VAL B 1 50 ? 1.952 2.607 -15.023 1 94.62 50 VAL B O 1
ATOM 1664 N N . GLY B 1 51 ? 0.313 2.102 -16.422 1 93.81 51 GLY B N 1
ATOM 1665 C CA . GLY B 1 51 ? 1.096 1.077 -17.094 1 93.81 51 GLY B CA 1
ATOM 1666 C C . GLY B 1 51 ? 1.154 -0.23 -16.328 1 93.81 51 GLY B C 1
ATOM 1667 O O . GLY B 1 51 ? 2.057 -1.042 -16.531 1 93.81 51 GLY B O 1
ATOM 1668 N N . ILE B 1 52 ? 0.341 -0.425 -15.422 1 97.81 52 ILE B N 1
ATOM 1669 C CA . ILE B 1 52 ? 0.278 -1.664 -14.656 1 97.81 52 ILE B CA 1
ATOM 1670 C C . ILE B 1 52 ? -0.724 -2.619 -15.297 1 97.81 52 ILE B C 1
ATOM 1672 O O . ILE B 1 52 ? -1.898 -2.281 -15.461 1 97.81 52 ILE B O 1
ATOM 1676 N N . GLU B 1 53 ? -0.277 -3.75 -15.711 1 98.31 53 GLU B N 1
ATOM 1677 C CA . GLU B 1 53 ? -1.167 -4.805 -16.188 1 98.31 53 GLU B CA 1
ATOM 1678 C C . GLU B 1 53 ? -1.762 -5.594 -15.023 1 98.31 53 GLU B C 1
ATOM 1680 O O . GLU B 1 53 ? -1.049 -5.969 -14.094 1 98.31 53 GLU B O 1
ATOM 1685 N N . VAL B 1 54 ? -3.08 -5.777 -15.07 1 98.38 54 VAL B N 1
ATOM 1686 C CA . VAL B 1 54 ? -3.746 -6.531 -14.016 1 98.38 54 VAL B CA 1
ATOM 1687 C C . VAL B 1 54 ? -4.535 -7.688 -14.625 1 98.38 54 VAL B C 1
ATOM 1689 O O . VAL B 1 54 ? -5.262 -7.5 -15.602 1 98.38 54 VAL B O 1
ATOM 1692 N N . ARG B 1 55 ? -4.328 -8.859 -14.078 1 98 55 ARG B N 1
ATOM 1693 C CA . ARG B 1 55 ? -5.102 -10.039 -14.445 1 98 55 ARG B CA 1
ATOM 1694 C C . ARG B 1 55 ? -5.805 -10.633 -13.227 1 98 55 ARG B C 1
ATOM 1696 O O . ARG B 1 55 ? -5.156 -11.008 -12.25 1 98 55 ARG B O 1
ATOM 1703 N N . GLN B 1 56 ? -7.086 -10.711 -13.289 1 97 56 GLN B N 1
ATOM 1704 C CA . GLN B 1 56 ? -7.867 -11.227 -12.164 1 97 56 GLN B CA 1
ATOM 1705 C C . GLN B 1 56 ? -8.359 -12.641 -12.445 1 97 56 GLN B C 1
ATOM 1707 O O . GLN B 1 56 ? -8.875 -12.93 -13.523 1 97 56 GLN B O 1
ATOM 1712 N N . TYR B 1 57 ? -8.07 -13.484 -11.414 1 96.31 57 TYR B N 1
ATOM 1713 C CA . TYR B 1 57 ? -8.508 -14.875 -11.508 1 96.31 57 TYR B CA 1
ATOM 1714 C C . TYR B 1 57 ? -9.367 -15.258 -10.305 1 96.31 57 TYR B C 1
ATOM 1716 O O . TYR B 1 57 ? -8.852 -15.516 -9.219 1 96.31 57 TYR B O 1
ATOM 1724 N N . GLY B 1 58 ? -10.609 -15.219 -10.344 1 91.56 58 GLY B N 1
ATOM 1725 C CA . GLY B 1 58 ? -11.547 -15.617 -9.305 1 91.56 58 GLY B CA 1
ATOM 1726 C C . GLY B 1 58 ? -12.992 -15.297 -9.641 1 91.56 58 GLY B C 1
ATOM 1727 O O . GLY B 1 58 ? -13.258 -14.5 -10.547 1 91.56 58 GLY B O 1
ATOM 1728 N N . THR B 1 59 ? -13.836 -15.875 -8.977 1 85.69 59 THR B N 1
ATOM 1729 C CA . THR B 1 59 ? -15.258 -15.703 -9.25 1 85.69 59 THR B CA 1
ATOM 1730 C C . THR B 1 59 ? -15.797 -14.445 -8.555 1 85.69 59 THR B C 1
ATOM 1732 O O . THR B 1 59 ? -16.859 -13.945 -8.914 1 85.69 59 THR B O 1
ATOM 1735 N N . GLY B 1 60 ? -15.078 -14 -7.602 1 79.44 60 GLY B N 1
ATOM 1736 C CA . GLY B 1 60 ? -15.531 -12.875 -6.797 1 79.44 60 GLY B CA 1
ATOM 1737 C C . GLY B 1 60 ? -16.453 -13.289 -5.668 1 79.44 60 GLY B C 1
ATOM 1738 O O . GLY B 1 60 ? -16.938 -12.438 -4.918 1 79.44 60 GLY B O 1
ATOM 1739 N N . LYS B 1 61 ? -16.609 -14.555 -5.578 1 77.62 61 LYS B N 1
ATOM 1740 C CA . LYS B 1 61 ? -17.484 -15.086 -4.543 1 77.62 61 LYS B CA 1
ATOM 1741 C C . LYS B 1 61 ? -16.734 -15.281 -3.23 1 77.62 61 LYS B C 1
ATOM 1743 O O . LYS B 1 61 ? -15.539 -15.602 -3.232 1 77.62 61 LYS B O 1
ATOM 1748 N N . PHE B 1 62 ? -17.484 -14.922 -2.141 1 70.88 62 PHE B N 1
ATOM 1749 C CA . PHE B 1 62 ? -16.922 -15.203 -0.827 1 70.88 62 PHE B CA 1
ATOM 1750 C C . PHE B 1 62 ? -16.781 -16.703 -0.607 1 70.88 62 PHE B C 1
ATOM 1752 O O . PHE B 1 62 ? -17.75 -17.453 -0.773 1 70.88 62 PHE B O 1
ATOM 1759 N N . ILE B 1 63 ? -15.539 -17.094 -0.344 1 74.62 63 ILE B N 1
ATOM 1760 C CA . ILE B 1 63 ? -15.273 -18.516 -0.145 1 74.62 63 ILE B CA 1
ATOM 1761 C C . ILE B 1 63 ? -15.375 -18.844 1.341 1 74.62 63 ILE B C 1
ATOM 1763 O O . ILE B 1 63 ? -14.578 -18.375 2.148 1 74.62 63 ILE B O 1
ATOM 1767 N N . ARG B 1 64 ? -16.422 -19.391 1.901 1 67.12 64 ARG B N 1
ATOM 1768 C CA . ARG B 1 64 ? -16.594 -19.766 3.299 1 67.12 64 ARG B CA 1
ATOM 1769 C C . ARG B 1 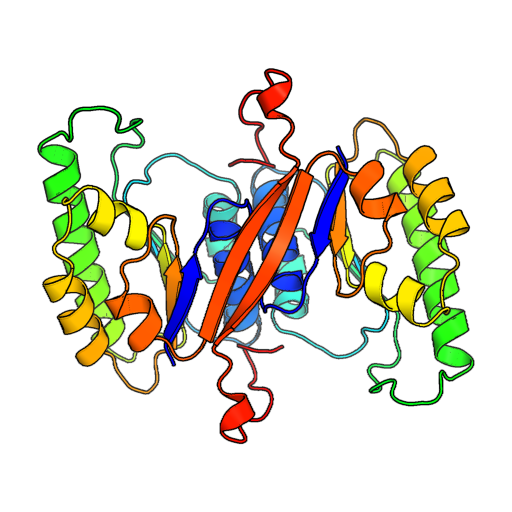64 ? -16.234 -21.234 3.521 1 67.12 64 ARG B C 1
ATOM 1771 O O . ARG B 1 64 ? -15.141 -21.531 4.016 1 67.12 64 ARG B O 1
ATOM 1778 N N . ASP B 1 65 ? -17.031 -22.062 3.191 1 65.19 65 ASP B N 1
ATOM 1779 C CA . ASP B 1 65 ? -16.875 -23.469 3.562 1 65.19 65 ASP B CA 1
ATOM 1780 C C . ASP B 1 65 ? -16.562 -24.328 2.338 1 65.19 65 ASP B C 1
ATOM 1782 O O . ASP B 1 65 ? -16.047 -25.438 2.469 1 65.19 65 ASP B O 1
ATOM 1786 N N . TYR B 1 66 ? -16.906 -23.828 1.248 1 75.81 66 TYR B N 1
ATOM 1787 C CA . TYR B 1 66 ? -16.734 -24.656 0.054 1 75.81 66 TYR B CA 1
ATOM 1788 C C . TYR B 1 66 ? -16.109 -23.844 -1.079 1 75.81 66 TYR B C 1
ATOM 1790 O O . TYR B 1 66 ? -16.406 -22.672 -1.245 1 75.81 66 TYR B O 1
ATOM 1798 N N . VAL B 1 67 ? -15.148 -24.578 -1.729 1 82.25 67 VAL B N 1
ATOM 1799 C CA . VAL B 1 67 ? -14.516 -23.984 -2.904 1 82.25 67 VAL B CA 1
ATOM 1800 C C . VAL B 1 67 ? -15.07 -24.641 -4.168 1 82.25 67 VAL B C 1
ATOM 1802 O O . VAL B 1 67 ? -15.016 -25.859 -4.324 1 82.25 67 VAL B O 1
ATOM 1805 N N . ASP B 1 68 ? -15.656 -23.781 -4.988 1 85.75 68 ASP B N 1
ATOM 1806 C CA . ASP B 1 68 ? -16.219 -24.266 -6.246 1 85.75 68 ASP B CA 1
ATOM 1807 C C . ASP B 1 68 ? -15.133 -24.688 -7.215 1 85.75 68 ASP B C 1
ATOM 1809 O O . ASP B 1 68 ? -14.016 -24.172 -7.172 1 85.75 68 ASP B O 1
ATOM 1813 N N . GLU B 1 69 ? -15.484 -25.688 -8.102 1 90.25 69 GLU B N 1
ATOM 1814 C CA . GLU B 1 69 ? -14.547 -26.203 -9.102 1 90.25 69 GLU B CA 1
ATOM 1815 C C . GLU B 1 69 ? -14.008 -25.078 -9.977 1 90.25 69 GLU B C 1
ATOM 1817 O O . GLU B 1 69 ? -12.844 -25.109 -10.375 1 90.25 69 GLU B O 1
ATOM 1822 N N . LYS B 1 70 ? -14.836 -24.188 -10.195 1 92.25 70 LYS B N 1
ATOM 1823 C CA . LYS B 1 70 ? -14.43 -23.062 -11.031 1 92.25 70 LYS B CA 1
ATOM 1824 C C . LYS B 1 70 ? -13.305 -22.266 -10.383 1 92.25 70 LYS B C 1
ATOM 1826 O O . LYS B 1 70 ? -12.406 -21.781 -11.07 1 92.25 70 LYS B O 1
ATOM 1831 N N . GLU B 1 71 ? -13.328 -22.125 -9.094 1 93.06 71 GLU B N 1
ATOM 1832 C CA . GLU B 1 71 ? -12.266 -21.438 -8.375 1 93.06 71 GLU B CA 1
ATOM 1833 C C . GLU B 1 71 ? -10.93 -22.156 -8.539 1 93.06 71 GLU B C 1
ATOM 1835 O O . GLU B 1 71 ? -9.891 -21.531 -8.711 1 93.06 71 GLU B O 1
ATOM 1840 N N . TYR B 1 72 ? -10.992 -23.469 -8.531 1 94.38 72 TYR B N 1
ATOM 1841 C CA . TYR B 1 72 ? -9.781 -24.266 -8.727 1 94.38 72 TYR B CA 1
ATOM 1842 C C . TYR B 1 72 ? -9.203 -24.047 -10.117 1 94.38 72 TYR B C 1
ATOM 1844 O O . TYR B 1 72 ? -7.996 -23.859 -10.273 1 94.38 72 TYR B O 1
ATOM 1852 N N . GLU B 1 73 ? -10.078 -24.078 -11.031 1 95.69 73 GLU B N 1
ATOM 1853 C CA . GLU B 1 73 ? -9.648 -23.891 -12.422 1 95.69 73 GLU B CA 1
ATOM 1854 C C . GLU B 1 73 ? -9 -22.516 -12.617 1 95.69 73 GLU B C 1
ATOM 1856 O O . GLU B 1 73 ? -7.945 -22.406 -13.25 1 95.69 73 GLU B O 1
ATOM 1861 N N . MET B 1 74 ? -9.594 -21.562 -12.086 1 96.12 74 MET B N 1
ATOM 1862 C CA . MET B 1 74 ? -9.078 -20.203 -12.227 1 96.12 74 MET B CA 1
ATOM 1863 C C . MET B 1 74 ? -7.754 -20.047 -11.492 1 96.12 74 MET B C 1
ATOM 1865 O O . MET B 1 74 ? -6.836 -19.391 -12 1 96.12 74 MET B O 1
ATOM 1869 N N . ALA B 1 75 ? -7.672 -20.641 -10.359 1 96.5 75 ALA B N 1
ATOM 1870 C CA . ALA B 1 75 ? -6.43 -20.578 -9.594 1 96.5 75 ALA B CA 1
ATOM 1871 C C . ALA B 1 75 ? -5.289 -21.266 -10.336 1 96.5 75 ALA B C 1
ATOM 1873 O O . ALA B 1 75 ? -4.152 -20.797 -10.32 1 96.5 75 ALA B O 1
ATOM 1874 N N . LYS B 1 76 ? -5.621 -22.359 -10.906 1 96.69 76 LYS B N 1
ATOM 1875 C CA . LYS B 1 76 ? -4.625 -23.078 -11.695 1 96.69 76 LYS B CA 1
ATOM 1876 C C . LYS B 1 76 ? -4.129 -22.219 -12.859 1 96.69 76 LYS B C 1
ATOM 1878 O O . LYS B 1 76 ? -2.926 -22.156 -13.117 1 96.69 76 LYS B O 1
ATOM 1883 N N . LYS B 1 77 ? -5.027 -21.609 -13.547 1 98.06 77 LYS B N 1
ATOM 1884 C CA . LYS B 1 77 ? -4.664 -20.703 -14.641 1 98.06 77 LYS B CA 1
ATOM 1885 C C . LYS B 1 77 ? -3.803 -19.547 -14.133 1 98.06 77 LYS B C 1
ATOM 1887 O O . LYS B 1 77 ? -2.822 -19.172 -14.781 1 98.06 77 LYS B O 1
ATOM 1892 N N . ALA B 1 78 ? -4.168 -19 -13.023 1 98.44 78 ALA B N 1
ATOM 1893 C CA . ALA B 1 78 ? -3.408 -17.906 -12.422 1 98.44 78 ALA B CA 1
ATOM 1894 C C . ALA B 1 78 ? -1.976 -18.344 -12.125 1 98.44 78 ALA B C 1
ATOM 1896 O O . ALA B 1 78 ? -1.03 -17.578 -12.359 1 98.44 78 ALA B O 1
ATOM 1897 N N . LEU B 1 79 ? -1.868 -19.547 -11.602 1 98.62 79 LEU B N 1
ATOM 1898 C CA . LEU B 1 79 ? -0.549 -20.062 -11.25 1 98.62 79 LEU B CA 1
ATOM 1899 C C . LEU B 1 79 ? 0.312 -20.25 -12.492 1 98.62 79 LEU B C 1
ATOM 1901 O O . LEU B 1 79 ? 1.495 -19.906 -12.492 1 98.62 79 LEU B O 1
ATOM 1905 N N . GLU B 1 80 ? -0.286 -20.734 -13.5 1 98.5 80 GLU B N 1
ATOM 1906 C CA . GLU B 1 80 ? 0.437 -20.922 -14.758 1 98.5 80 GLU B CA 1
ATOM 1907 C C . GLU B 1 80 ? 0.873 -19.578 -15.344 1 98.5 80 GLU B C 1
ATOM 1909 O O . GLU B 1 80 ? 2.016 -19.438 -15.773 1 98.5 80 GLU B O 1
ATOM 1914 N N . ASP B 1 81 ? 0.002 -18.688 -15.367 1 98.69 81 ASP B N 1
ATOM 1915 C CA . ASP B 1 81 ? 0.318 -17.328 -15.828 1 98.69 81 ASP B CA 1
ATOM 1916 C C . ASP B 1 81 ? 1.44 -16.719 -14.992 1 98.69 81 ASP B C 1
ATOM 1918 O O . ASP B 1 81 ? 2.326 -16.047 -15.531 1 98.69 81 ASP B O 1
ATOM 1922 N N . SER B 1 82 ? 1.376 -16.922 -13.68 1 98.81 82 SER B N 1
ATOM 1923 C CA . SER B 1 82 ? 2.42 -16.438 -12.781 1 98.81 82 SER B CA 1
ATOM 1924 C C . SER B 1 82 ? 3.775 -17.047 -13.141 1 98.81 82 SER B C 1
ATOM 1926 O O . SER B 1 82 ? 4.777 -16.328 -13.211 1 98.81 82 SER B O 1
ATOM 1928 N N . ARG B 1 83 ? 3.75 -18.344 -13.344 1 98.75 83 ARG B N 1
ATOM 1929 C CA . ARG B 1 83 ? 4.988 -19.031 -13.703 1 98.75 83 ARG B CA 1
ATOM 1930 C C . ARG B 1 83 ? 5.594 -18.438 -14.969 1 98.75 83 ARG B C 1
ATOM 1932 O O . ARG B 1 83 ? 6.785 -18.125 -15 1 98.75 83 ARG B O 1
ATOM 1939 N N . GLU B 1 84 ? 4.777 -18.266 -15.945 1 98.69 84 GLU B N 1
ATOM 1940 C CA . GLU B 1 84 ? 5.242 -17.719 -17.219 1 98.69 84 GLU B CA 1
ATOM 1941 C C . GLU B 1 84 ? 5.797 -16.312 -17.031 1 98.69 84 GLU B C 1
ATOM 1943 O O . GLU B 1 84 ? 6.871 -15.984 -17.547 1 98.69 84 GLU B O 1
ATOM 1948 N N . ALA B 1 85 ? 5.121 -15.469 -16.359 1 98.75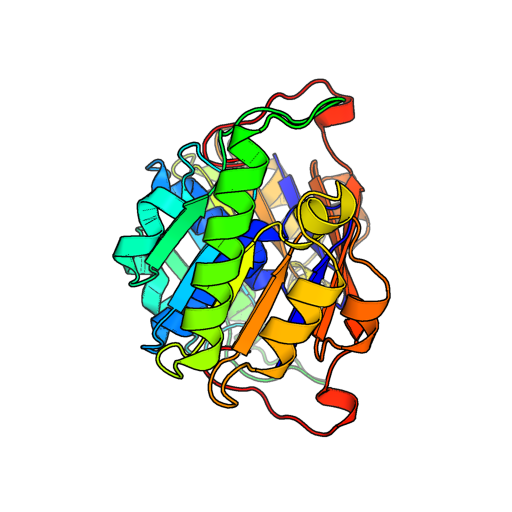 85 ALA B N 1
ATOM 1949 C CA . ALA B 1 85 ? 5.543 -14.086 -16.125 1 98.75 85 ALA B CA 1
ATOM 1950 C C . ALA B 1 85 ? 6.859 -14.039 -15.367 1 98.75 85 ALA B C 1
ATOM 1952 O O . ALA B 1 85 ? 7.777 -13.305 -15.75 1 98.75 85 ALA B O 1
ATOM 1953 N N . LEU B 1 86 ? 6.961 -14.859 -14.312 1 98.69 86 LEU B N 1
ATOM 1954 C CA . LEU B 1 86 ? 8.133 -14.844 -13.445 1 98.69 86 LEU B CA 1
ATOM 1955 C C . LEU B 1 86 ? 9.359 -15.359 -14.18 1 98.69 86 LEU B C 1
ATOM 1957 O O . LEU B 1 86 ? 10.469 -14.867 -13.961 1 98.69 86 LEU B O 1
ATOM 1961 N N . ARG B 1 87 ? 9.117 -16.25 -15.055 1 98.25 87 ARG B N 1
ATOM 1962 C CA . ARG B 1 87 ? 10.234 -16.875 -15.758 1 98.25 87 ARG B CA 1
ATOM 1963 C C . ARG B 1 87 ? 10.672 -16.031 -16.953 1 98.25 87 ARG B C 1
ATOM 1965 O O . ARG B 1 87 ? 11.812 -16.125 -17.406 1 98.25 87 ARG B O 1
ATOM 1972 N N . SER B 1 88 ? 9.828 -15.242 -17.5 1 98.06 88 SER B N 1
ATOM 1973 C CA . SER B 1 88 ? 10.016 -14.586 -18.781 1 98.06 88 SER B CA 1
ATOM 1974 C C . SER B 1 88 ? 11.148 -13.555 -18.719 1 98.06 88 SER B C 1
ATOM 1976 O O . SER B 1 88 ? 11.797 -13.273 -19.719 1 98.06 88 SER B O 1
ATOM 1978 N N . GLY B 1 89 ? 11.281 -12.945 -17.609 1 97.62 89 GLY B N 1
ATOM 1979 C CA . GLY B 1 89 ? 12.219 -11.836 -17.5 1 97.62 89 GLY B CA 1
ATOM 1980 C C . GLY B 1 89 ? 11.695 -10.547 -18.094 1 97.62 89 GLY B C 1
ATOM 1981 O O . GLY B 1 89 ? 12.422 -9.562 -18.188 1 97.62 89 GLY B O 1
ATOM 1982 N N . ASN B 1 90 ? 10.438 -10.539 -18.438 1 97.81 90 ASN B N 1
ATOM 1983 C CA . ASN B 1 90 ? 9.852 -9.391 -19.141 1 97.81 90 ASN B CA 1
ATOM 1984 C C . ASN B 1 90 ? 9.367 -8.336 -18.156 1 97.81 90 ASN B C 1
ATOM 1986 O O . ASN B 1 90 ? 9.094 -7.199 -18.547 1 97.81 90 ASN B O 1
ATOM 1990 N N . TYR B 1 91 ? 9.266 -8.688 -16.906 1 98.5 91 TYR B N 1
ATOM 1991 C CA . TYR B 1 91 ? 8.695 -7.797 -15.906 1 98.5 91 TYR B CA 1
ATOM 1992 C C . TYR B 1 91 ? 9.734 -7.426 -14.852 1 98.5 91 TYR B C 1
ATOM 1994 O O . TYR B 1 91 ? 10.516 -8.273 -14.414 1 98.5 91 TYR B O 1
ATOM 2002 N N . THR B 1 92 ? 9.758 -6.16 -14.469 1 98.31 92 THR B N 1
ATOM 2003 C CA . THR B 1 92 ? 10.625 -5.742 -13.375 1 98.31 92 THR B CA 1
ATOM 2004 C C . THR B 1 92 ? 9.984 -6.043 -12.023 1 98.31 92 THR B C 1
ATOM 2006 O O . THR B 1 92 ? 10.68 -6.191 -11.016 1 98.31 92 THR B O 1
ATOM 2009 N N . LEU B 1 93 ? 8.656 -6.145 -12 1 98.75 93 LEU B N 1
ATOM 2010 C CA . LEU B 1 93 ? 7.906 -6.465 -10.781 1 98.75 93 LEU B CA 1
ATOM 2011 C C . LEU B 1 93 ? 6.672 -7.297 -11.109 1 98.75 93 LEU B C 1
ATOM 2013 O O . LEU B 1 93 ? 5.918 -6.965 -12.023 1 98.75 93 LEU B O 1
ATOM 2017 N N . VAL B 1 94 ? 6.48 -8.375 -10.438 1 98.94 94 VAL B N 1
ATOM 2018 C CA . VAL B 1 94 ? 5.266 -9.188 -10.5 1 98.94 94 VAL B CA 1
ATOM 2019 C C . VAL B 1 94 ? 4.652 -9.305 -9.109 1 98.94 94 VAL B C 1
ATOM 2021 O O . VAL B 1 94 ? 5.352 -9.586 -8.133 1 98.94 94 VAL B O 1
ATOM 2024 N N . VAL B 1 95 ? 3.375 -9.016 -9.016 1 98.94 95 VAL B N 1
ATOM 2025 C CA . VAL B 1 95 ? 2.637 -9.164 -7.762 1 98.94 95 VAL B CA 1
ATOM 2026 C C . VAL B 1 95 ? 1.705 -10.367 -7.848 1 98.94 95 VAL B C 1
ATOM 2028 O O . VAL B 1 95 ? 0.918 -10.484 -8.789 1 98.94 95 VAL B O 1
ATOM 2031 N N . LEU B 1 96 ? 1.828 -11.242 -6.91 1 98.88 96 LEU B N 1
ATOM 2032 C CA . LEU B 1 96 ? 0.888 -12.352 -6.742 1 98.88 96 LEU B CA 1
ATOM 2033 C C . LEU B 1 96 ? -0.05 -12.086 -5.566 1 98.88 96 LEU B C 1
ATOM 2035 O O . LEU B 1 96 ? 0.218 -12.516 -4.445 1 98.88 96 LEU B O 1
ATOM 2039 N N . ASP B 1 97 ? -1.101 -11.391 -5.891 1 98.56 97 ASP B N 1
ATOM 2040 C CA . ASP B 1 97 ? -2.029 -10.891 -4.883 1 98.56 97 ASP B CA 1
ATOM 2041 C C . ASP B 1 97 ? -2.947 -12 -4.379 1 98.56 97 ASP B C 1
ATOM 2043 O O . ASP B 1 97 ? -3.617 -12.664 -5.172 1 98.56 97 ASP B O 1
ATOM 2047 N N . GLU B 1 98 ? -3.016 -12.211 -3.062 1 97.88 98 GLU B N 1
ATOM 2048 C CA . GLU B 1 98 ? -3.84 -13.164 -2.318 1 97.88 98 GLU B CA 1
ATOM 2049 C C . GLU B 1 98 ? -3.389 -14.602 -2.566 1 97.88 98 GLU B C 1
ATOM 2051 O O . GLU B 1 98 ? -4.156 -15.539 -2.361 1 97.88 98 GLU B O 1
ATOM 2056 N N . ILE B 1 99 ? -2.164 -14.773 -3.012 1 98.62 99 ILE B N 1
ATOM 2057 C CA . ILE B 1 99 ? -1.636 -16.109 -3.238 1 98.62 99 ILE B CA 1
ATOM 2058 C C . ILE B 1 99 ? -1.543 -16.859 -1.911 1 98.62 99 ILE B C 1
ATOM 2060 O O . ILE B 1 99 ? -1.746 -18.078 -1.862 1 98.62 99 ILE B O 1
ATOM 2064 N N . CYS B 1 100 ? -1.307 -16.141 -0.791 1 98.56 100 CYS B N 1
ATOM 2065 C CA . CYS B 1 100 ? -1.231 -16.766 0.52 1 98.56 100 CYS B CA 1
ATOM 2066 C C . CYS B 1 100 ? -2.568 -17.406 0.899 1 98.56 100 CYS B C 1
ATOM 2068 O O . CYS B 1 100 ? -2.609 -18.516 1.409 1 98.56 100 CYS B O 1
ATOM 2070 N N . VAL B 1 101 ? -3.602 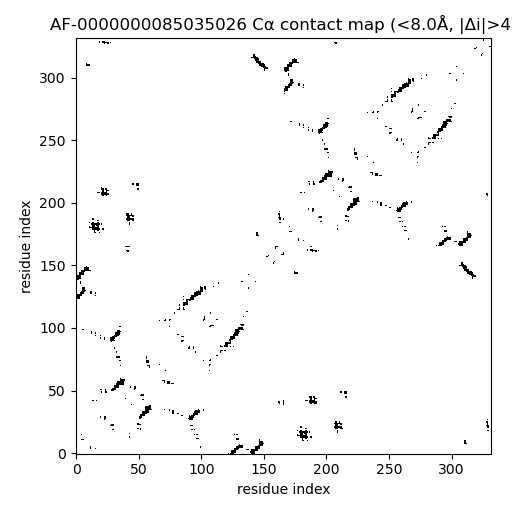-16.672 0.646 1 96.75 101 VAL B N 1
ATOM 2071 C CA . VAL B 1 101 ? -4.934 -17.172 0.977 1 96.75 101 VAL B CA 1
ATOM 2072 C C . VAL B 1 101 ? -5.262 -18.375 0.105 1 96.75 101 VAL B C 1
ATOM 2074 O O . VAL B 1 101 ? -5.824 -19.359 0.588 1 96.75 101 VAL B O 1
ATOM 2077 N N . ALA B 1 102 ? -4.934 -18.312 -1.165 1 97 102 ALA B N 1
ATOM 2078 C CA . ALA B 1 102 ? -5.168 -19.438 -2.072 1 97 102 ALA B CA 1
ATOM 2079 C C . ALA B 1 102 ? -4.48 -20.703 -1.569 1 97 102 ALA B C 1
ATOM 2081 O O . ALA B 1 102 ? -5.047 -21.797 -1.647 1 97 102 ALA B O 1
ATOM 2082 N N . VAL B 1 103 ? -3.27 -20.562 -1.074 1 97.94 103 VAL B N 1
ATOM 2083 C CA . VAL B 1 103 ? -2.521 -21.688 -0.531 1 97.94 103 VAL B CA 1
ATOM 2084 C C . VAL B 1 103 ? -3.18 -22.172 0.76 1 97.94 103 VAL B C 1
ATOM 2086 O O . VAL B 1 103 ? -3.35 -23.375 0.965 1 97.94 103 VAL B O 1
ATOM 2089 N N . HIS B 1 104 ? -3.564 -21.219 1.622 1 96.81 104 HIS B N 1
ATOM 2090 C CA . HIS B 1 104 ? -4.191 -21.547 2.898 1 96.81 104 HIS B CA 1
ATOM 2091 C C . HIS B 1 104 ? -5.469 -22.359 2.695 1 96.81 104 HIS B C 1
ATOM 2093 O O . HIS B 1 104 ? -5.738 -23.297 3.447 1 96.81 104 HIS B O 1
ATOM 2099 N N . LEU B 1 105 ? -6.25 -22.031 1.686 1 94.56 105 LEU B N 1
ATOM 2100 C CA . LEU B 1 105 ? -7.527 -22.688 1.405 1 94.56 105 LEU B CA 1
ATOM 2101 C C . LEU B 1 105 ? -7.312 -24.016 0.7 1 94.56 105 LEU B C 1
ATOM 2103 O O . LEU B 1 105 ? -8.266 -24.75 0.437 1 94.56 105 LEU B O 1
ATOM 2107 N N . GLY B 1 106 ? -6.062 -24.281 0.302 1 94.75 106 GLY B N 1
ATOM 2108 C CA . GLY B 1 106 ? -5.738 -25.547 -0.347 1 94.75 106 GLY B CA 1
ATOM 2109 C C . GLY B 1 106 ? -6.051 -25.547 -1.831 1 94.75 106 GLY B C 1
ATOM 2110 O O . GLY B 1 106 ? -6.066 -26.609 -2.463 1 94.75 106 GLY B O 1
ATOM 2111 N N . ILE B 1 107 ? -6.363 -24.422 -2.35 1 94.94 107 ILE B N 1
ATOM 2112 C CA . ILE B 1 107 ? -6.684 -24.297 -3.768 1 94.94 107 ILE B CA 1
ATOM 2113 C C . ILE B 1 107 ? -5.41 -24.438 -4.598 1 94.94 107 ILE B C 1
ATOM 2115 O O . ILE B 1 107 ? -5.434 -25.016 -5.688 1 94.94 107 ILE B O 1
ATOM 2119 N N . ILE B 1 108 ? -4.355 -23.875 -4.109 1 97.38 108 ILE B N 1
ATOM 2120 C CA . ILE B 1 108 ? -3.027 -23.984 -4.703 1 97.38 108 ILE B CA 1
ATOM 2121 C C . ILE B 1 108 ? -2.086 -24.703 -3.727 1 97.38 108 ILE B C 1
ATOM 2123 O O . ILE B 1 108 ? -2.102 -24.422 -2.527 1 97.38 108 ILE B O 1
ATOM 2127 N N . LYS B 1 109 ? -1.364 -25.578 -4.273 1 98 109 LYS B N 1
ATOM 2128 C CA . LYS B 1 109 ? -0.396 -26.266 -3.426 1 98 109 LYS B CA 1
ATOM 2129 C C . LYS B 1 109 ? 0.798 -25.375 -3.109 1 98 109 LYS B C 1
ATOM 2131 O O . LYS B 1 109 ? 1.338 -24.703 -4 1 98 109 LYS B O 1
ATOM 2136 N N . GLU B 1 110 ? 1.143 -25.375 -1.884 1 98.44 110 GLU B N 1
ATOM 2137 C CA . GLU B 1 110 ? 2.289 -24.609 -1.411 1 98.44 110 GLU B CA 1
ATOM 2138 C C . GLU B 1 110 ? 3.539 -24.922 -2.23 1 98.44 110 GLU B C 1
ATOM 2140 O O . GLU B 1 110 ? 4.234 -24 -2.68 1 98.44 110 GLU B O 1
ATOM 2145 N N . ASP B 1 111 ? 3.82 -26.188 -2.512 1 98.44 111 ASP B N 1
ATOM 2146 C CA . ASP B 1 111 ? 5.008 -26.609 -3.242 1 98.44 111 ASP B CA 1
ATOM 2147 C C . ASP B 1 111 ? 5.012 -26.062 -4.664 1 98.44 111 ASP B C 1
ATOM 2149 O O . ASP B 1 111 ? 6.07 -25.766 -5.219 1 98.44 111 ASP B O 1
ATOM 2153 N N . ASP B 1 112 ? 3.879 -25.953 -5.223 1 98.62 112 ASP B N 1
ATOM 2154 C CA . ASP B 1 112 ? 3.783 -25.406 -6.57 1 98.62 112 ASP B CA 1
ATOM 2155 C C . ASP B 1 112 ? 4.215 -23.938 -6.605 1 98.62 112 ASP B C 1
ATOM 2157 O O . ASP B 1 112 ? 4.891 -23.5 -7.539 1 98.62 112 ASP B O 1
ATOM 2161 N N . VAL B 1 113 ? 3.834 -23.172 -5.609 1 98.81 113 VAL B N 1
ATOM 2162 C CA . VAL B 1 113 ? 4.223 -21.766 -5.527 1 98.81 113 VAL B CA 1
ATOM 2163 C C . VAL B 1 113 ? 5.734 -21.656 -5.348 1 98.81 113 VAL B C 1
ATOM 2165 O O . VAL B 1 113 ? 6.391 -20.859 -6.027 1 98.81 113 VAL B O 1
ATOM 2168 N N . LEU B 1 114 ? 6.273 -22.484 -4.461 1 98.56 114 LEU B N 1
ATOM 2169 C CA . LEU B 1 114 ? 7.711 -22.469 -4.223 1 98.56 114 LEU B CA 1
ATOM 2170 C C . LEU B 1 114 ? 8.477 -22.797 -5.5 1 98.56 114 LEU B C 1
ATOM 2172 O O . LEU B 1 114 ? 9.516 -22.188 -5.781 1 98.56 114 LEU B O 1
ATOM 2176 N N . LYS B 1 115 ? 7.953 -23.688 -6.246 1 98.31 115 LYS B N 1
ATOM 2177 C CA . LYS B 1 115 ? 8.586 -24.078 -7.5 1 98.31 115 LYS B CA 1
ATOM 2178 C C . LYS B 1 115 ? 8.625 -22.922 -8.484 1 98.31 115 LYS B C 1
ATOM 2180 O O . LYS B 1 115 ? 9.68 -22.609 -9.039 1 98.31 115 LYS B O 1
ATOM 2185 N N . ILE B 1 116 ? 7.508 -22.234 -8.672 1 98.38 116 ILE B N 1
ATOM 2186 C CA . ILE B 1 116 ? 7.508 -21.188 -9.68 1 98.38 116 ILE B CA 1
ATOM 2187 C C . ILE B 1 116 ? 8.367 -20.016 -9.203 1 98.38 116 ILE B C 1
ATOM 2189 O O . ILE B 1 116 ? 8.977 -19.312 -10.016 1 98.38 116 ILE B O 1
ATOM 2193 N N . LEU B 1 117 ? 8.453 -19.75 -7.914 1 98.5 117 LEU B N 1
ATOM 2194 C CA . LEU B 1 117 ? 9.32 -18.703 -7.387 1 98.5 117 LEU B CA 1
ATOM 2195 C C . LEU B 1 117 ? 10.789 -19.031 -7.633 1 98.5 117 LEU B C 1
ATOM 2197 O O . LEU B 1 117 ? 11.594 -18.141 -7.906 1 98.5 117 LEU B O 1
ATOM 2201 N N . SER B 1 118 ? 11.141 -20.281 -7.535 1 97.38 118 SER B N 1
ATOM 2202 C CA . SER B 1 118 ? 12.523 -20.703 -7.758 1 97.38 118 SER B CA 1
ATOM 2203 C C . SER B 1 118 ? 12.914 -20.562 -9.227 1 97.38 118 SER B C 1
ATOM 2205 O O . SER B 1 118 ? 14.102 -20.484 -9.555 1 97.38 118 SER B O 1
ATOM 2207 N N . GLU B 1 119 ? 11.93 -20.562 -10.109 1 97.75 119 GLU B N 1
ATOM 2208 C CA . GLU B 1 119 ? 12.164 -20.469 -11.547 1 97.75 119 GLU B CA 1
ATOM 2209 C C . GLU B 1 119 ? 12.188 -19 -12 1 97.75 119 GLU B C 1
ATOM 2211 O O . GLU B 1 119 ? 12.438 -18.719 -13.172 1 97.75 119 GLU B O 1
ATOM 2216 N N . ARG B 1 120 ? 11.938 -18.125 -11.094 1 97.69 120 ARG B N 1
ATOM 2217 C CA . ARG B 1 120 ? 11.805 -16.703 -11.391 1 97.69 120 ARG B CA 1
ATOM 2218 C C . ARG B 1 120 ? 13.102 -16.125 -11.938 1 97.69 120 ARG B C 1
ATOM 2220 O O . ARG B 1 120 ? 14.18 -16.406 -11.414 1 97.69 120 ARG B O 1
ATOM 2227 N N . ALA B 1 121 ? 12.953 -15.359 -13.031 1 97.88 121 ALA B N 1
ATOM 2228 C CA . ALA B 1 121 ? 14.102 -14.625 -13.562 1 97.88 121 ALA B CA 1
ATOM 2229 C C . ALA B 1 121 ? 14.688 -13.688 -12.508 1 97.88 121 ALA B C 1
ATOM 2231 O O . ALA B 1 121 ? 13.953 -13.039 -11.766 1 97.88 121 ALA B O 1
ATOM 2232 N N . LEU B 1 122 ? 16.016 -13.492 -12.445 1 94.06 122 LEU B N 1
ATOM 2233 C CA . LEU B 1 122 ? 16.703 -12.688 -11.445 1 94.06 122 LEU B CA 1
ATOM 2234 C C . LEU B 1 122 ? 16.328 -11.211 -11.578 1 94.06 122 LEU B C 1
ATOM 2236 O O . LEU B 1 122 ? 16.375 -10.469 -10.602 1 94.06 122 LEU B O 1
ATOM 2240 N N . SER B 1 123 ? 15.945 -10.867 -12.758 1 95.5 123 SER B N 1
ATOM 2241 C CA . SER B 1 123 ? 15.625 -9.477 -13.039 1 95.5 123 SER B CA 1
ATOM 2242 C C . SER B 1 123 ? 14.227 -9.117 -12.531 1 95.5 123 SER B C 1
ATOM 2244 O O . SER B 1 123 ? 13.867 -7.938 -12.477 1 95.5 123 SER B O 1
ATOM 2246 N N . THR B 1 124 ? 13.461 -10.109 -12.141 1 97.88 124 THR B N 1
ATOM 2247 C CA . THR B 1 124 ? 12.07 -9.883 -11.766 1 97.88 124 THR B CA 1
ATOM 2248 C C . THR B 1 124 ? 11.898 -9.93 -10.25 1 97.88 124 THR B C 1
ATOM 2250 O O . THR B 1 124 ? 12.211 -10.945 -9.617 1 97.88 124 THR B O 1
ATOM 2253 N N . GLU B 1 125 ? 11.484 -8.828 -9.68 1 97.75 125 GLU B N 1
ATOM 2254 C CA . GLU B 1 125 ? 11.078 -8.805 -8.273 1 97.75 125 GLU B CA 1
ATOM 2255 C C . GLU B 1 125 ? 9.641 -9.273 -8.117 1 97.75 125 GLU B C 1
ATOM 2257 O O . GLU B 1 125 ? 8.812 -9.07 -9.008 1 97.75 125 GLU B O 1
ATOM 2262 N N . VAL B 1 126 ? 9.375 -10 -6.961 1 98.69 126 VAL B N 1
ATOM 2263 C CA . VAL B 1 126 ? 8.031 -10.547 -6.809 1 98.69 126 VAL B CA 1
ATOM 2264 C C . VAL B 1 126 ? 7.492 -10.203 -5.422 1 98.69 126 VAL B C 1
ATOM 2266 O O . VAL B 1 126 ? 8.234 -10.234 -4.434 1 98.69 126 VAL B O 1
ATOM 2269 N N . VAL B 1 127 ? 6.211 -9.82 -5.344 1 98.88 127 VAL B N 1
ATOM 2270 C CA . VAL B 1 127 ? 5.496 -9.586 -4.094 1 98.88 127 VAL B CA 1
ATOM 2271 C C . VAL B 1 127 ? 4.414 -10.648 -3.906 1 98.88 127 VAL B C 1
ATOM 2273 O O . VAL B 1 127 ? 3.596 -10.875 -4.801 1 98.88 127 VAL B O 1
ATOM 2276 N N . LEU B 1 128 ? 4.418 -11.312 -2.811 1 98.88 128 LEU B N 1
ATOM 2277 C CA . LEU B 1 128 ? 3.342 -12.195 -2.379 1 98.88 128 LEU B CA 1
ATOM 2278 C C . LEU B 1 128 ? 2.479 -11.523 -1.317 1 98.88 128 LEU B C 1
ATOM 2280 O O . LEU B 1 128 ? 3.002 -10.938 -0.365 1 98.88 128 LEU B O 1
ATOM 2284 N N . THR B 1 129 ? 1.158 -11.57 -1.481 1 98.81 129 THR B N 1
ATOM 2285 C CA . THR B 1 129 ? 0.326 -10.961 -0.447 1 98.81 129 THR B CA 1
ATOM 2286 C C . THR B 1 129 ? -0.71 -11.961 0.064 1 98.81 129 THR B C 1
ATOM 2288 O O . THR B 1 129 ? -0.955 -12.992 -0.57 1 98.81 129 THR B O 1
ATOM 2291 N N . GLY B 1 130 ? -1.341 -11.633 1.186 1 98.38 130 GLY B N 1
ATOM 2292 C CA . GLY B 1 130 ? -2.494 -12.344 1.713 1 98.38 130 GLY B CA 1
ATOM 2293 C C . GLY B 1 130 ? -2.312 -12.781 3.152 1 98.38 130 GLY B C 1
ATOM 2294 O O . GLY B 1 130 ? -1.187 -12.867 3.646 1 98.38 130 GLY B O 1
ATOM 2295 N N . ARG B 1 131 ? -3.434 -13.094 3.781 1 97.69 131 ARG B N 1
ATOM 2296 C CA . ARG B 1 131 ? -3.398 -13.664 5.125 1 97.69 131 ARG B CA 1
ATOM 2297 C C . ARG B 1 131 ? -2.916 -15.109 5.094 1 97.69 131 ARG B C 1
ATOM 2299 O O . ARG B 1 131 ? -2.889 -15.742 4.031 1 97.69 131 ARG B O 1
ATOM 2306 N N . TYR B 1 132 ? -2.365 -15.547 6.25 1 97.81 132 TYR B N 1
ATOM 2307 C CA . TYR B 1 132 ? -2.105 -16.953 6.5 1 97.81 132 TYR B CA 1
ATOM 2308 C C . TYR B 1 132 ? -0.931 -17.453 5.664 1 97.81 132 TYR B C 1
ATOM 2310 O O . TYR B 1 132 ? -0.958 -18.578 5.148 1 97.81 132 TYR B O 1
ATOM 2318 N N . ALA B 1 133 ? -0.004 -16.594 5.469 1 98.56 133 ALA B N 1
ATOM 2319 C CA . ALA B 1 133 ? 1.186 -17.031 4.746 1 98.56 133 ALA B CA 1
ATOM 2320 C C . ALA B 1 133 ? 1.816 -18.25 5.422 1 98.56 133 ALA B C 1
ATOM 2322 O O . ALA B 1 133 ? 1.994 -18.266 6.645 1 98.56 133 ALA B O 1
ATOM 2323 N N . PRO B 1 134 ? 2.125 -19.297 4.691 1 98.31 134 PRO B N 1
ATOM 2324 C CA . PRO B 1 134 ? 2.818 -20.453 5.289 1 98.31 134 PRO B CA 1
ATOM 2325 C C . PRO B 1 134 ? 4.254 -20.125 5.695 1 98.31 134 PRO B C 1
ATOM 2327 O O . PRO B 1 134 ? 4.836 -19.156 5.195 1 98.31 134 PRO B O 1
ATOM 2330 N N . ARG B 1 135 ? 4.824 -20.875 6.523 1 97.94 135 ARG B N 1
ATOM 2331 C CA . ARG B 1 135 ? 6.168 -20.672 7.055 1 97.94 135 ARG B CA 1
ATOM 2332 C C . ARG B 1 135 ? 7.199 -20.641 5.93 1 97.94 135 ARG B C 1
ATOM 2334 O O . ARG B 1 135 ? 8.164 -19.875 5.984 1 97.94 135 ARG B O 1
ATOM 2341 N N . SER B 1 136 ? 7.07 -21.453 4.961 1 98.31 136 SER B N 1
ATOM 2342 C CA . SER B 1 136 ? 8.023 -21.547 3.859 1 98.31 136 SER B CA 1
ATOM 2343 C C . SER B 1 136 ? 8.133 -20.203 3.127 1 98.31 136 SER B C 1
ATOM 2345 O O . SER B 1 136 ? 9.203 -19.859 2.631 1 98.31 136 SER B O 1
ATOM 2347 N N . PHE B 1 137 ? 7.012 -19.453 3.061 1 98.5 137 PHE B N 1
ATOM 2348 C CA . PHE B 1 137 ? 7.055 -18.141 2.424 1 98.5 137 PHE B CA 1
ATOM 2349 C C . PHE B 1 137 ? 7.891 -17.172 3.244 1 98.5 137 PHE B C 1
ATOM 2351 O O . PHE B 1 137 ? 8.648 -16.359 2.686 1 98.5 137 PHE B O 1
ATOM 2358 N N . TYR B 1 138 ? 7.777 -17.234 4.574 1 97.88 138 TYR B N 1
ATOM 2359 C CA . TYR B 1 138 ? 8.609 -16.422 5.453 1 97.88 138 TYR B CA 1
ATOM 2360 C C . TYR B 1 138 ? 10.086 -16.703 5.223 1 97.88 138 TYR B C 1
ATOM 2362 O O . TYR B 1 138 ? 10.906 -15.781 5.156 1 97.88 138 TYR B O 1
ATOM 2370 N N . GLU B 1 139 ? 10.391 -17.938 5.113 1 96.81 139 GLU B N 1
ATOM 2371 C CA . GLU B 1 139 ? 11.781 -18.359 4.98 1 96.81 139 GLU B CA 1
ATOM 2372 C C . GLU B 1 139 ? 12.367 -17.938 3.639 1 96.81 139 GLU B C 1
ATOM 2374 O O . GLU B 1 139 ? 13.523 -17.516 3.564 1 96.81 139 GLU B O 1
ATOM 2379 N N . LEU B 1 140 ? 11.609 -18 2.619 1 96.25 140 LEU B N 1
ATOM 2380 C CA . LEU B 1 140 ? 12.062 -17.75 1.253 1 96.25 140 LEU B CA 1
ATOM 2381 C C . LEU B 1 140 ? 12.164 -16.266 0.974 1 96.25 140 LEU B C 1
ATOM 2383 O O . LEU B 1 140 ? 13.023 -15.828 0.2 1 96.25 140 LEU B O 1
ATOM 2387 N N . ALA B 1 141 ? 11.328 -15.461 1.556 1 97.12 141 ALA B N 1
ATOM 2388 C CA . ALA B 1 141 ? 11.227 -14.031 1.249 1 97.12 141 ALA B CA 1
ATOM 2389 C C . ALA B 1 141 ? 12.445 -13.273 1.749 1 97.12 141 ALA B C 1
ATOM 2391 O O . ALA B 1 141 ? 13.023 -13.625 2.781 1 97.12 141 ALA B O 1
ATOM 2392 N N . ASP B 1 142 ? 12.766 -12.266 1.001 1 94.81 142 ASP B N 1
ATOM 2393 C CA . ASP B 1 142 ? 13.844 -11.352 1.391 1 94.81 142 ASP B CA 1
ATOM 2394 C C . ASP B 1 142 ? 13.312 -10.234 2.287 1 94.81 142 ASP B C 1
ATOM 2396 O O . ASP B 1 142 ? 14.023 -9.766 3.182 1 94.81 142 ASP B O 1
ATOM 2400 N N . TYR B 1 143 ? 12.117 -9.805 1.988 1 95.38 143 TYR B N 1
ATOM 2401 C CA . TYR B 1 143 ? 11.391 -8.797 2.756 1 95.38 143 TYR B CA 1
ATOM 2402 C C . TYR B 1 143 ? 10.078 -9.359 3.285 1 95.38 143 TYR B C 1
ATOM 2404 O O . TYR B 1 143 ? 9.289 -9.938 2.529 1 95.38 143 TYR B O 1
ATOM 2412 N N . VAL B 1 144 ? 9.969 -9.211 4.559 1 98 144 VAL B N 1
ATOM 2413 C CA . VAL B 1 144 ? 8.688 -9.641 5.125 1 98 144 VAL B CA 1
ATOM 2414 C C . VAL B 1 144 ? 8.117 -8.531 6 1 98 144 VAL B C 1
ATOM 2416 O O . VAL B 1 144 ? 8.758 -8.094 6.957 1 98 144 VAL B O 1
ATOM 2419 N N . THR B 1 145 ? 6.973 -8.078 5.629 1 98.25 145 THR B N 1
ATOM 2420 C CA . THR B 1 145 ? 6.191 -7.184 6.477 1 98.25 145 THR B CA 1
ATOM 2421 C C . THR B 1 145 ? 4.902 -7.855 6.934 1 98.25 145 THR B C 1
ATOM 2423 O O . THR B 1 145 ? 4.141 -8.375 6.113 1 98.25 145 THR B O 1
ATOM 2426 N N . GLU B 1 146 ? 4.672 -7.855 8.188 1 98.62 146 GLU B N 1
ATOM 2427 C CA . GLU B 1 146 ? 3.389 -8.305 8.711 1 98.62 146 GLU B CA 1
ATOM 2428 C C . GLU B 1 146 ? 2.475 -7.129 9.031 1 98.62 146 GLU B C 1
ATOM 2430 O O . GLU B 1 146 ? 2.871 -6.207 9.758 1 98.62 146 GLU B O 1
ATOM 2435 N N . PHE B 1 147 ? 1.311 -7.16 8.445 1 98.38 147 PHE B N 1
ATOM 2436 C CA . PHE B 1 147 ? 0.276 -6.152 8.664 1 98.38 147 PHE B CA 1
ATOM 2437 C C . PHE B 1 147 ? -0.645 -6.562 9.805 1 98.38 147 PHE B C 1
ATOM 2439 O O . PHE B 1 147 ? -1.48 -7.453 9.648 1 98.38 147 PHE B O 1
ATOM 2446 N N . LEU B 1 148 ? -0.561 -5.867 10.922 1 98 148 LEU B N 1
ATOM 2447 C CA . LEU B 1 148 ? -1.341 -6.238 12.094 1 98 148 LEU B CA 1
ATOM 2448 C C . LEU B 1 148 ? -2.602 -5.391 12.203 1 98 148 LEU B C 1
ATOM 2450 O O . LEU B 1 148 ? -2.543 -4.164 12.062 1 98 148 LEU B O 1
ATOM 2454 N N . ASP B 1 149 ? -3.676 -6 12.453 1 96.31 149 ASP B N 1
ATOM 2455 C CA . ASP B 1 149 ? -4.918 -5.285 12.734 1 96.31 149 ASP B CA 1
ATOM 2456 C C . ASP B 1 149 ? -4.969 -4.832 14.188 1 96.31 149 ASP B C 1
ATOM 2458 O O . ASP B 1 149 ? -5.23 -5.637 15.086 1 96.31 149 ASP B O 1
ATOM 2462 N N . ILE B 1 150 ? -4.738 -3.607 14.422 1 96.38 150 ILE B N 1
ATOM 2463 C CA . ILE B 1 150 ? -4.77 -3.08 15.781 1 96.38 150 ILE B CA 1
ATOM 2464 C C . ILE B 1 150 ? -6.168 -2.561 16.109 1 96.38 150 ILE B C 1
ATOM 2466 O O . ILE B 1 150 ? -6.648 -2.713 17.234 1 96.38 150 ILE B O 1
ATOM 2470 N N . LYS B 1 151 ? -6.828 -1.86 15.141 1 91.44 151 LYS B N 1
ATOM 2471 C CA . LYS B 1 151 ? -8.18 -1.321 15.273 1 91.44 151 LYS B CA 1
ATOM 2472 C C . LYS B 1 151 ? -8.93 -1.406 13.945 1 91.44 151 LYS B C 1
ATOM 2474 O O . LYS B 1 151 ? -8.391 -1.071 12.891 1 91.44 151 LYS B O 1
ATOM 2479 N N . HIS B 1 152 ? -10.188 -1.951 13.867 1 85.44 152 HIS B N 1
ATOM 2480 C CA . HIS B 1 152 ? -11.062 -2.018 12.703 1 85.44 152 HIS B CA 1
ATOM 2481 C C . HIS B 1 152 ? -12.5 -1.656 13.062 1 85.44 152 HIS B C 1
ATOM 2483 O O . HIS B 1 152 ? -13.008 -2.088 14.094 1 85.44 152 HIS B O 1
ATOM 2489 N N . PRO B 1 153 ? -13.047 -0.721 12.273 1 70.06 153 PRO B N 1
ATOM 2490 C CA . PRO B 1 153 ? -14.406 -0.315 12.641 1 70.06 153 PRO B CA 1
ATOM 2491 C C . PRO B 1 153 ? -15.391 -1.485 12.648 1 70.06 153 PRO B C 1
ATOM 2493 O O . PRO B 1 153 ? -16.531 -1.327 13.062 1 70.06 153 PRO B O 1
ATOM 2496 N N . TYR B 1 154 ? -15.203 -2.652 11.82 1 61.5 154 TYR B N 1
ATOM 2497 C CA . TYR B 1 154 ? -16.234 -3.682 11.758 1 61.5 154 TYR B CA 1
ATOM 2498 C C . TYR B 1 154 ? -16.828 -3.951 13.141 1 61.5 154 TYR B C 1
ATOM 2500 O O . TYR B 1 154 ? -18.016 -4.23 13.266 1 61.5 154 TYR B O 1
ATOM 2508 N N . THR B 1 155 ? -16.062 -3.709 14.211 1 54.31 155 THR B N 1
ATOM 2509 C CA . THR B 1 155 ? -16.75 -3.969 15.477 1 54.31 155 THR B CA 1
ATOM 2510 C C . THR B 1 155 ? -18 -3.1 15.602 1 54.31 155 THR B C 1
ATOM 2512 O O . THR B 1 155 ? -18.891 -3.4 16.391 1 54.31 155 THR B O 1
ATOM 2515 N N . ARG B 1 156 ? -18.141 -2.156 14.492 1 54.66 156 ARG B N 1
ATOM 2516 C CA . ARG B 1 156 ? -19.297 -1.283 14.633 1 54.66 156 ARG B CA 1
ATOM 2517 C C . ARG B 1 156 ? -20.266 -1.482 13.477 1 54.66 156 ARG B C 1
ATOM 2519 O O . ARG B 1 156 ? -21.125 -0.629 13.227 1 54.66 156 ARG B O 1
ATOM 2526 N N . GLY B 1 157 ? -20.109 -2.645 12.688 1 63.12 157 GLY B N 1
ATOM 2527 C CA . GLY B 1 157 ? -21.109 -2.945 11.672 1 63.12 157 GLY B CA 1
ATOM 2528 C C . GLY B 1 157 ? -20.859 -2.229 10.359 1 63.12 157 GLY B C 1
ATOM 2529 O O . GLY B 1 157 ? -21.781 -2.018 9.578 1 63.12 157 GLY B O 1
ATOM 2530 N N . VAL B 1 158 ? -19.781 -1.684 10.031 1 68.19 158 VAL B N 1
ATOM 2531 C CA . VAL B 1 158 ? -19.531 -0.94 8.805 1 68.19 158 VAL B CA 1
ATOM 2532 C C . VAL B 1 158 ? -19.281 -1.912 7.652 1 68.19 158 VAL B C 1
ATOM 2534 O O . VAL B 1 158 ? -18.453 -2.82 7.762 1 68.19 158 VAL B O 1
ATOM 2537 N N . THR B 1 159 ? -20.031 -1.799 6.508 1 75.5 159 THR B N 1
ATOM 2538 C CA . THR B 1 159 ? -19.922 -2.613 5.305 1 75.5 159 THR B CA 1
ATOM 2539 C C . THR B 1 159 ? -18.812 -2.082 4.391 1 75.5 159 THR B C 1
ATOM 2541 O O . THR B 1 159 ? -18.344 -0.958 4.574 1 75.5 159 THR B O 1
ATOM 2544 N N . ALA B 1 160 ? -18.406 -2.859 3.457 1 83.94 160 ALA B N 1
ATOM 2545 C CA . ALA B 1 160 ? -17.344 -2.475 2.521 1 83.94 160 ALA B CA 1
ATOM 2546 C C . ALA B 1 160 ? -17.75 -1.232 1.729 1 83.94 160 ALA B C 1
ATOM 2548 O O . ALA B 1 160 ? -18.859 -1.155 1.205 1 83.94 160 ALA B O 1
ATOM 2549 N N . ARG B 1 161 ? -16.906 -0.276 1.765 1 88.62 161 ARG B N 1
ATOM 2550 C CA . ARG B 1 161 ? -17.172 1.007 1.118 1 88.62 161 ARG B CA 1
ATOM 2551 C C . ARG B 1 161 ? -16.391 1.129 -0.188 1 88.62 161 ARG B C 1
ATOM 2553 O O . ARG B 1 161 ? -15.188 0.833 -0.233 1 88.62 161 ARG B O 1
ATOM 2560 N N . LYS B 1 162 ? -17.047 1.65 -1.232 1 91.38 162 LYS B N 1
ATOM 2561 C CA . LYS B 1 162 ? -16.438 1.932 -2.529 1 91.38 162 LYS B CA 1
ATOM 2562 C C . LYS B 1 162 ? -15.344 2.984 -2.404 1 91.38 162 LYS B C 1
ATOM 2564 O O . LYS B 1 162 ? -15.539 4.012 -1.753 1 91.38 162 LYS B O 1
ATOM 2569 N N . GLY B 1 163 ? -14.094 2.699 -2.965 1 92.69 163 GLY B N 1
ATOM 2570 C CA . GLY B 1 163 ? -12.984 3.635 -2.908 1 92.69 163 GLY B CA 1
ATOM 2571 C C . GLY B 1 163 ? -12.125 3.467 -1.671 1 92.69 163 GLY B C 1
ATOM 2572 O O . GLY B 1 163 ? -11.031 4.031 -1.587 1 92.69 163 GLY B O 1
ATOM 2573 N N . ILE B 1 164 ? -12.617 2.621 -0.734 1 93.06 164 ILE B N 1
ATOM 2574 C CA . ILE B 1 164 ? -11.867 2.408 0.499 1 93.06 164 ILE B CA 1
ATOM 2575 C C . ILE B 1 164 ? -11.523 0.928 0.646 1 93.06 164 ILE B C 1
ATOM 2577 O O . ILE B 1 164 ? -10.359 0.567 0.817 1 93.06 164 ILE B O 1
ATOM 2581 N N . GLU B 1 165 ? -12.516 0.074 0.511 1 90.88 165 GLU B N 1
ATOM 2582 C CA . GLU B 1 165 ? -12.258 -1.354 0.674 1 90.88 165 GLU B CA 1
ATOM 2583 C C . GLU B 1 165 ? -12.086 -2.043 -0.678 1 90.88 165 GLU B C 1
ATOM 2585 O O . GLU B 1 165 ? -11.539 -3.141 -0.756 1 90.88 165 GLU B O 1
ATOM 2590 N N . PHE B 1 166 ? -12.664 -1.394 -1.683 1 92.31 166 PHE B N 1
ATOM 2591 C CA . PHE B 1 166 ? -12.477 -1.94 -3.021 1 92.31 166 PHE B CA 1
ATOM 2592 C C . PHE B 1 166 ? -12.445 -0.828 -4.062 1 92.31 166 PHE B C 1
ATOM 2594 O O . PHE B 1 166 ? -12.969 0.264 -3.824 1 92.31 166 PHE B O 1
#

Secondary structure (DSSP, 8-state):
-EEEEESSSTTHHHHHHHHHHHHHHTT--EEEEEET--S--HHHHHHGGGTEEEEEES-----SS---HHHHHHHHHHHHHHHHHHHHS--SEEEEETHHHHHHTTSS-HHHHHHHHHT--TT-EEEEE-SS--HHHHHH-SEEEEEEEEE-GGGG-PPPPTTTT-/-EEEEESSSTTHHHHHHHHHHHHHHTT--EEEEEET--S--HHHHHHGGGTEEEEEES-----SS---HHHHHHHHHHHHHHHHHHHHS--SEEEEETHHHHHHTTSS-HHHHHHHHHT--TT-EEEEE-SS--HHHHHH-SEEEEEEEEE-GGGG-PPPPTTTT-

Nearest PDB structures (foldseek):
  4hut-assembly1_B  TM=9.425E-01  e=6.867E-16  Salmonella enterica subsp. enterica serovar Typhimurium str. LT2
  1g64-assembly1_B  TM=9.224E-01  e=4.710E-15  Salmonella enterica subsp. enterica serovar Typhimurium
  1g5r-assembly1_A  TM=9.200E-01  e=1.495E-14  Salmonella enterica subsp. enterica serovar Typhimurium
  8dba-assembly1_I  TM=6.678E-01  e=2.399E-03  Cereibacter sphaeroides
  2wsm-assembly1_A  TM=3.184E-01  e=3.790E-02  Archaeoglobus fulgidus DSM 4304

Foldseek 3Di:
DEEEEEADAPCQVVVQLVVVLVCLVVPFQEEEEEAQADDDADSQVCQVVSRYHYHYFHPRDDDDPDDDPSSLVSVVVSLVVLLCVQQVLRGQEYEYHAVQVCCVVVSDPPVSNVVSNVNGDPNYYYYYYHYRHDPVSVVPGPHYDYHYPPDDCVVVVDDDDHPPND/DEEEEEADAPCQVVVQLVVQLVCLQVPFQEEEEEAQADDDADSQVCQVVSRYHYHYFHPRDDDDPDDDPSSLVSVVVSLVVLLCVQQVLRGQEYEYHAVQVCCVVVSDPPVSNVVSNVNGDPNYYYYYYHYNHDPVSVVPGPHYDYHYPPDDCVVVVDDDDHPPND

pLDDT: mean 93.92, std 8.71, range [54.31, 98.94]

Solvent-accessible surface area (backbone atoms only — not comparable to full-atom values): 16409 Å² total; per-residue (Å²): 90,34,33,35,31,27,42,79,17,72,48,43,70,26,17,53,48,14,40,45,39,11,20,20,37,67,68,36,41,31,41,37,40,30,44,68,30,52,65,90,33,12,44,66,66,32,29,60,61,47,53,33,45,75,46,69,22,30,82,50,61,86,72,78,89,62,82,54,70,64,47,40,54,30,43,52,52,47,51,51,54,47,35,52,52,35,45,63,50,74,28,47,34,38,34,37,36,31,46,24,39,38,34,65,72,62,64,37,59,63,67,58,54,54,50,38,60,70,53,35,24,84,68,26,27,37,38,39,20,25,39,64,57,55,70,67,55,64,70,69,31,44,29,28,23,37,22,37,60,76,39,61,53,56,88,72,72,64,73,85,39,86,32,74,72,50,91,34,35,33,31,27,42,79,18,72,48,43,70,26,17,52,48,14,40,45,39,10,20,21,37,69,68,34,41,30,41,37,38,30,43,68,30,50,66,90,31,11,44,66,66,31,28,59,61,48,54,32,44,75,48,70,22,30,81,50,63,86,70,81,89,61,82,55,71,65,47,41,54,30,42,52,52,46,49,51,52,48,35,51,52,34,45,63,51,75,28,47,34,37,34,37,37,32,47,23,38,39,33,65,73,61,64,36,57,62,68,59,54,55,50,38,60,72,54,34,24,84,68,27,28,38,37,41,19,26,39,64,57,54,68,68,56,64,70,68,30,44,29,28,24,37,22,36,61,76,39,60,54,56,90,71,72,64,71,87,41,86,32,74,71,51

Radius of gyration: 19.29 Å; Cα contacts (8 Å, |Δi|>4): 813; chains: 2; bounding box: 45×52×40 Å

Organism: Korarchaeum cryptofilum (strain OPF8) (NCBI:txid374847)

InterPro domains:
  IPR003724 ATP:cob(I)alamin adenosyltransferase CobA/CobO/BtuR [PF02572] (1-166)
  IPR003724 ATP:cob(I)alamin adenosyltransferase CobA/CobO/BtuR [PIRSF015617] (1-166)
  IPR003724 ATP:cob(I)alamin adenosyltransferase CobA/CobO/BtuR [PTHR46638] (1-166)
  IPR003724 ATP:cob(I)alamin adenosyltransferase CobA/CobO/BtuR [TIGR00708] (1-166)
  IPR003724 ATP:cob(I)alamin adenosyltransferase CobA/CobO/BtuR [cd00561] (1-166)
  IPR027417 P-loop containing nucleoside triphosphate hydrolase [G3DSA:3.40.50.300] (1-166)
  IPR027417 P-loop containing nucleoside triphosphate hydrolase [SSF52540] (2-166)